Protein 2V6U (pdb70)

InterPro domains:
  IPR001533 Pterin 4 alpha carbinolamine dehydratase [MF_00434] (4-99)
  IPR001533 Pterin 4 alpha carbinolamine dehydratase [PF01329] (16-97)
  IPR001533 Pterin 4 alpha carbinolamine dehydratase [PTHR12599] (15-101)
  IPR036428 Pterin 4 alpha carbinolamine dehydratase superfamily [G3DSA:3.30.1360.20] (1-104)
  IPR036428 Pterin 4 alpha carbinolamine dehydratase superfamily [SSF55248] (12-100)

Organism: Toxoplasma gondii (NCBI:txid5811)

Nearest PDB structures (foldseek):
  2v6u-assembly1_A  TM=1.010E+00  e=5.157E-21  Toxoplasma gondii RH
  3jst-assembly2_B  TM=9.389E-01  e=3.993E-10  Brucella melitensis
  3hxa-assembly1_D  TM=8.880E-01  e=6.960E-10  Rattus norvegicus
  4wil-assembly1_A  TM=8.786E-01  e=1.213E-09  Mus musculus
  1ru0-assembly1_A  TM=8.773E-01  e=1.758E-09  Mus musculus

Radius of gyration: 18.57 Å; Cα contacts (8 Å, |Δi|>4): 338; chains: 2; bounding box: 43×36×51 Å

Solvent-accessible surface area: 10813 Å² total; per-residue (Å²): 238,47,109,92,94,130,28,61,54,97,32,88,103,0,81,96,20,36,151,64,0,97,131,6,117,26,27,139,40,32,78,6,0,85,53,131,3,138,15,87,50,3,99,49,0,35,32,0,1,33,111,0,4,139,30,0,61,158,51,105,19,28,0,49,1,79,1,46,87,32,18,0,49,1,72,1,49,12,168,72,2,57,3,0,20,79,119,0,3,50,0,0,87,48,0,14,61,1,11,126,114,74,174,125,111,17,55,55,103,32,88,93,0,76,103,20,41,168,72,0,100,118,5,103,40,28,135,48,32,87,5,0,74,36,128,3,139,14,89,50,4,101,49,0,35,32,0,1,34,116,0,2,130,44,0,60,182,58,102,11,26,0,38,2,84,1,48,87,30,21,0,58,1,58,1,38,13,162,119,25,79,2,0,14,78,117,0,3,50,0,0,71,50,0,8,64,2,10,117,111,77,171

Secondary structure (DSSP, 8-state):
--SSPPPPTT-HHHHHHHTTSTTSEE-GGG--EEEEEE-SSHHHHHHHHHHHHHHHHHHT---EEEEETTEEEEEE-BGGGTB--HHHHHHHHHHHHHHHTT-/-PBPTT-HHHHHHHTTSTTSEE-GGG--EEEEEE-SSHHHHHHHHHHHHHHHHHHT---EEEEETTEEEEEE-BGGGTBB-HHHHHHHHHHHHHHHTT-

Sequence (202 aa):
MAPLARLAANSARLLQLHKTVPQQWHLTDGHLSIKRKFQFSSDFNEAWWGFMSSRVALYADKVDHHPNWYNVYNTVDVELSTHDAAGLTEKDFALAKFMDDAAKNFEARLAANSARLLQLHKTVPQWHLTDGHLSIKRKFQFSDFNEAWGFMSRVALYADKVDHHPNWYNVYNTVDVELSTHDAAGLTEKDFALAKFMDDAAKNFE

B-factor: mean 17.11, std 7.79, range [7.41, 63.96]

Structure (mmCIF, N/CA/C/O backbone):
data_2V6U
#
_entry.id   2V6U
#
_cell.length_a   120.135
_cell.length_b   120.135
_cell.length_c   49.773
_cell.angle_alpha   90.00
_cell.angle_beta   90.00
_cell.angle_gamma   90.00
#
_symmetry.space_group_name_H-M   'P 43 21 2'
#
loop_
_entity.id
_entity.type
_entity.pdbx_description
1 polymer 'PTERIN-4A-CARBINOLAMINE DEHYDRATASE'
2 non-polymer 'SODIUM ION'
3 water water
#
loop_
_atom_site.group_PDB
_atom_site.id
_atom_site.type_symbol
_atom_site.label_atom_id
_atom_site.label_alt_id
_atom_site.label_comp_id
_atom_site.label_asym_id
_atom_site.label_entity_id
_atom_site.label_seq_id
_atom_site.pdbx_PDB_ins_code
_atom_site.Cartn_x
_atom_site.Cartn_y
_atom_site.Cartn_z
_atom_site.occupancy
_atom_site.B_iso_or_equiv
_atom_site.auth_seq_id
_atom_site.auth_comp_id
_atom_site.auth_asym_id
_atom_site.auth_atom_id
_atom_site.pdbx_PDB_model_num
ATOM 1 N N . MET A 1 1 ? -13.559 57.783 5.452 1.00 19.76 1 MET A N 1
ATOM 2 C CA . MET A 1 1 ? -14.186 57.463 6.772 1.00 19.41 1 MET A CA 1
ATOM 3 C C . MET A 1 1 ? -15.025 56.183 6.709 1.00 19.15 1 MET A C 1
ATOM 4 O O . MET A 1 1 ? -16.158 56.143 7.205 1.00 19.68 1 MET A O 1
ATOM 9 N N . ALA A 1 2 ? -14.467 55.142 6.098 1.00 18.91 2 ALA A N 1
ATOM 10 C CA . ALA A 1 2 ? -15.142 53.848 6.012 1.00 18.26 2 ALA A CA 1
ATOM 11 C C . ALA A 1 2 ? -15.422 53.307 7.417 1.00 17.86 2 ALA A C 1
ATOM 12 O O . ALA A 1 2 ? -14.514 53.264 8.252 1.00 17.41 2 ALA A O 1
ATOM 14 N N . PRO A 1 3 ? -16.690 52.936 7.697 1.00 17.55 3 PRO A N 1
ATOM 15 C CA . PRO A 1 3 ? -17.061 52.451 9.034 1.00 17.70 3 PRO A CA 1
ATOM 16 C C . PRO A 1 3 ? -16.499 51.076 9.395 1.00 17.97 3 PRO A C 1
ATOM 17 O O . PRO A 1 3 ? -16.352 50.766 10.580 1.00 18.08 3 PRO A O 1
ATOM 21 N N . LEU A 1 4 ? -16.199 50.256 8.389 1.00 17.58 4 LEU A N 1
ATOM 22 C CA . LEU A 1 4 ? -15.637 48.931 8.638 1.00 17.91 4 LEU A CA 1
ATOM 23 C C . LEU A 1 4 ? -14.139 48.910 8.407 1.00 18.05 4 LEU A C 1
ATOM 24 O O . LEU A 1 4 ? -13.627 49.643 7.564 1.00 18.18 4 LEU A O 1
ATOM 29 N N . ALA A 1 5 ? -13.445 48.055 9.154 1.00 18.27 5 ALA A N 1
ATOM 30 C CA . ALA A 1 5 ? -12.014 47.844 8.949 1.00 18.53 5 ALA A CA 1
ATOM 31 C C . ALA A 1 5 ? -11.791 46.957 7.735 1.00 18.31 5 ALA A C 1
ATOM 32 O O . ALA A 1 5 ? -12.491 45.956 7.551 1.00 19.72 5 ALA A O 1
ATOM 34 N N . ARG A 1 6 ? -10.840 47.343 6.894 1.00 17.98 6 ARG A N 1
ATOM 35 C CA . ARG A 1 6 ? -10.440 46.499 5.770 1.00 17.49 6 ARG A CA 1
ATOM 36 C C . ARG A 1 6 ? -9.222 45.683 6.170 1.00 17.21 6 ARG A C 1
ATOM 37 O O . ARG A 1 6 ? -8.483 46.065 7.085 1.00 17.73 6 ARG A O 1
ATOM 45 N N . LEU A 1 7 ? -9.020 44.562 5.481 1.00 17.03 7 LEU A N 1
ATOM 46 C CA . LEU A 1 7 ? -7.784 43.799 5.613 1.00 16.82 7 LEU A CA 1
ATOM 47 C C . LEU A 1 7 ? -6.637 44.630 5.044 1.00 16.19 7 LEU A C 1
ATOM 48 O O . LEU A 1 7 ? -6.736 45.144 3.936 1.00 16.80 7 LEU A O 1
ATOM 53 N N . ALA A 1 8 ? -5.556 44.784 5.805 1.00 15.72 8 ALA A N 1
ATOM 54 C CA . ALA A 1 8 ? -4.426 45.584 5.339 1.00 14.79 8 ALA A CA 1
ATOM 55 C C . ALA A 1 8 ? -3.701 44.877 4.203 1.00 14.56 8 ALA A C 1
ATOM 56 O O . ALA A 1 8 ? -3.640 43.644 4.167 1.00 14.79 8 ALA A O 1
ATOM 58 N N . ALA A 1 9 ? -3.156 45.659 3.278 1.00 14.49 9 ALA A N 1
ATOM 59 C CA . ALA A 1 9 ? -2.395 45.089 2.174 1.00 14.46 9 ALA A CA 1
ATOM 60 C C . ALA A 1 9 ? -1.285 44.204 2.729 1.00 14.52 9 ALA A C 1
ATOM 61 O O . ALA A 1 9 ? -0.575 44.584 3.677 1.00 14.76 9 ALA A O 1
ATOM 63 N N . ASN A 1 10 ? -1.163 43.018 2.142 1.00 14.31 10 ASN A N 1
ATOM 64 C CA . ASN A 1 10 ? -0.135 42.049 2.537 1.00 14.41 10 ASN A CA 1
ATOM 65 C C . ASN A 1 10 ? -0.248 41.511 3.959 1.00 14.19 10 ASN A C 1
ATOM 66 O O . ASN A 1 10 ? 0.653 40.824 4.437 1.00 14.43 10 ASN A O 1
ATOM 71 N N . SER A 1 11 ? -1.353 41.794 4.643 1.00 14.00 11 SER A N 1
ATOM 72 C CA . SER A 1 11 ? -1.505 41.248 5.992 1.00 13.86 11 SER A CA 1
ATOM 73 C C . SER A 1 11 ? -1.486 39.718 5.940 1.00 13.49 11 SER A C 1
ATOM 74 O O . SER A 1 11 ? -1.923 39.110 4.947 1.00 14.04 11 SER A O 1
ATOM 77 N N . ALA A 1 12 ? -0.968 39.102 7.002 1.00 13.41 12 ALA A N 1
ATOM 78 C CA . ALA A 1 12 ? -0.943 37.638 7.101 1.00 13.12 12 ALA A CA 1
ATOM 79 C C . ALA A 1 12 ? -2.338 37.040 6.851 1.00 13.64 12 ALA A C 1
ATOM 80 O O . ALA A 1 12 ? -2.472 36.051 6.127 1.00 13.58 12 ALA A O 1
ATOM 82 N N . ARG A 1 13 ? -3.372 37.657 7.425 1.00 13.76 13 ARG A N 1
ATOM 83 C CA . ARG A 1 13 ? -4.736 37.150 7.245 1.00 14.15 13 ARG A CA 1
ATOM 84 C C . ARG A 1 13 ? -5.222 37.276 5.796 1.00 14.11 13 ARG A C 1
ATOM 85 O O . ARG A 1 13 ? -5.832 36.343 5.257 1.00 13.79 13 ARG A O 1
ATOM 93 N N . LEU A 1 14 ? -4.957 38.422 5.169 1.00 14.03 14 LEU A N 1
ATOM 94 C CA . LEU A 1 14 ? -5.313 38.595 3.767 1.00 14.16 14 LEU A CA 1
ATOM 95 C C . LEU A 1 14 ? -4.649 37.515 2.911 1.00 13.89 14 LEU A C 1
ATOM 96 O O . LEU A 1 14 ? -5.308 36.901 2.064 1.00 14.16 14 LEU A O 1
ATOM 101 N N . LEU A 1 15 ? -3.355 37.271 3.148 1.00 13.68 15 LEU A N 1
ATOM 102 C CA . LEU A 1 15 ? -2.627 36.254 2.390 1.00 13.75 15 LEU A CA 1
ATOM 103 C C . LEU A 1 15 ? -3.150 34.842 2.663 1.00 14.16 15 LEU A C 1
ATOM 104 O O . LEU A 1 15 ? -3.241 34.028 1.740 1.00 14.19 15 LEU A O 1
ATOM 109 N N . GLN A 1 16 ? -3.516 34.573 3.916 1.00 14.22 16 GLN A N 1
ATOM 110 C CA . GLN A 1 16 ? -4.113 33.293 4.308 1.00 15.07 16 GLN A CA 1
ATOM 111 C C . GLN A 1 16 ? -5.421 33.041 3.549 1.00 14.51 16 GLN A C 1
ATOM 112 O O . GLN A 1 16 ? -5.686 31.928 3.108 1.00 15.19 16 GLN A O 1
ATOM 118 N N . LEU A 1 17 ? -6.232 34.082 3.402 1.00 13.87 17 LEU A N 1
ATOM 119 C CA . LEU A 1 17 ? -7.478 33.979 2.644 1.00 13.24 17 LEU A CA 1
ATOM 120 C C . LEU A 1 17 ? -7.218 33.871 1.141 1.00 12.64 17 LEU A C 1
ATOM 121 O O . LEU A 1 17 ? -7.863 33.084 0.445 1.00 12.88 17 LEU A O 1
ATOM 126 N N . HIS A 1 18 ? -6.258 34.642 0.634 1.00 12.24 18 HIS A N 1
ATOM 127 C CA . HIS A 1 18 ? -5.966 34.590 -0.798 1.00 12.39 18 HIS A CA 1
ATOM 128 C C . HIS A 1 18 ? -5.491 33.207 -1.254 1.00 12.43 18 HIS A C 1
ATOM 129 O O . HIS A 1 18 ? -5.805 32.769 -2.358 1.00 12.65 18 HIS A O 1
ATOM 136 N N . LYS A 1 19 ? -4.769 32.512 -0.379 1.00 12.33 19 LYS A N 1
ATOM 137 C CA . LYS A 1 19 ? -4.307 31.152 -0.649 1.00 12.67 19 LYS A CA 1
ATOM 138 C C . LYS A 1 19 ? -5.470 30.210 -0.987 1.00 12.55 19 LYS A C 1
ATOM 139 O O . LYS A 1 19 ? -5.298 29.252 -1.747 1.00 13.69 19 LYS A O 1
ATOM 145 N N . THR A 1 20 ? -6.647 30.493 -0.430 1.00 12.02 20 THR A N 1
ATOM 146 C CA . THR A 1 20 ? -7.831 29.650 -0.655 1.00 12.50 20 THR A CA 1
ATOM 147 C C . THR A 1 20 ? -8.520 29.910 -1.990 1.00 12.47 20 THR A C 1
ATOM 148 O O . THR A 1 20 ? -9.359 29.103 -2.430 1.00 12.78 20 THR A O 1
ATOM 152 N N . VAL A 1 21 ? -8.171 31.031 -2.623 1.00 12.17 21 VAL A N 1
ATOM 153 C CA . VAL A 1 21 ? -8.779 31.435 -3.902 1.00 12.17 21 VAL A CA 1
ATOM 154 C C . VAL A 1 21 ? -7.693 31.869 -4.902 1.00 12.89 21 VAL A C 1
ATOM 155 O O . VAL A 1 21 ? -7.699 33.001 -5.397 1.00 12.70 21 VAL A O 1
ATOM 159 N N . PRO A 1 22 ? -6.757 30.950 -5.213 1.00 13.67 22 PRO A N 1
ATOM 160 C CA . PRO A 1 22 ? -5.518 31.325 -5.908 1.00 14.42 22 PRO A CA 1
ATOM 161 C C . PRO A 1 22 ? -5.675 31.816 -7.354 1.00 15.10 22 PRO A C 1
ATOM 162 O O . PRO A 1 22 ? -4.747 32.435 -7.889 1.00 15.84 22 PRO A O 1
ATOM 166 N N A GLN A 1 23 ? -6.820 31.539 -7.972 0.50 15.31 23 GLN A N 1
ATOM 167 N N B GLN A 1 23 ? -6.824 31.544 -7.968 0.50 15.29 23 GLN A N 1
ATOM 168 C CA A GLN A 1 23 ? -7.094 32.004 -9.334 0.50 15.54 23 GLN A CA 1
ATOM 169 C CA B GLN A 1 23 ? -7.099 32.007 -9.331 0.50 15.44 23 GLN A CA 1
ATOM 170 C C . GLN A 1 23 ? -7.560 33.463 -9.374 1.00 15.43 23 GLN A C 1
ATOM 171 O O . GLN A 1 23 ? -7.736 34.035 -10.459 1.00 16.26 23 GLN A O 1
ATOM 181 N N . TRP A 1 24 ? -7.770 34.058 -8.201 1.00 14.20 24 TRP A N 1
ATOM 182 C CA . TRP A 1 24 ? -8.119 35.476 -8.111 1.00 13.56 24 TRP A CA 1
ATOM 183 C C . TRP A 1 24 ? -6.855 36.311 -8.024 1.00 14.03 24 TRP A C 1
ATOM 184 O O . TRP A 1 24 ? -5.839 35.852 -7.498 1.00 14.55 24 TRP A O 1
ATOM 195 N N . HIS A 1 25 ? -6.935 37.526 -8.561 1.00 13.77 25 HIS A N 1
ATOM 196 C CA . HIS A 1 25 ? -5.822 38.468 -8.595 1.00 14.40 25 HIS A CA 1
ATOM 197 C C . HIS A 1 25 ? -6.090 39.620 -7.635 1.00 13.75 25 HIS A C 1
ATOM 198 O O . HIS A 1 25 ? -7.175 40.208 -7.654 1.00 13.35 25 HIS A O 1
ATOM 211 N N . LEU A 1 26 ? -5.102 39.933 -6.795 1.00 12.65 26 LEU A 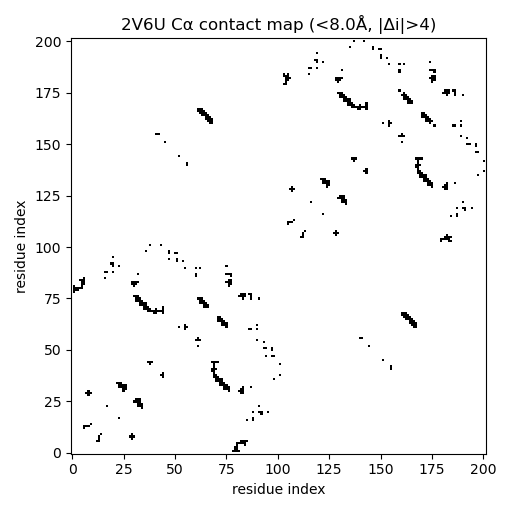N 1
ATOM 212 C CA . LEU A 1 26 ? -5.166 41.108 -5.934 1.00 12.31 26 LEU A CA 1
ATOM 213 C C . LEU A 1 26 ? -4.850 42.343 -6.763 1.00 12.44 26 LEU A C 1
ATOM 214 O O . LEU A 1 26 ? -3.873 42.353 -7.518 1.00 13.67 26 LEU A O 1
ATOM 219 N N . THR A 1 27 ? -5.661 43.385 -6.614 1.00 12.64 27 THR A N 1
ATOM 220 C CA . THR A 1 27 ? -5.432 44.630 -7.351 1.00 12.69 27 THR A CA 1
ATOM 221 C C . THR A 1 27 ? -4.500 45.556 -6.565 1.00 13.44 27 THR A C 1
ATOM 222 O O . THR A 1 27 ? -4.078 45.217 -5.457 1.00 12.73 27 THR A O 1
ATOM 226 N N . ASP A 1 28 ? -4.172 46.713 -7.144 1.00 14.23 28 ASP A N 1
ATOM 227 C CA . ASP A 1 28 ? -3.248 47.653 -6.507 1.00 15.19 28 ASP A CA 1
ATOM 228 C C . ASP A 1 28 ? -3.726 48.026 -5.110 1.00 14.64 28 ASP A C 1
ATOM 229 O O . ASP A 1 28 ? -4.917 48.274 -4.892 1.00 15.74 28 ASP A O 1
ATOM 238 N N . GLY A 1 29 ? -2.800 48.020 -4.156 1.00 14.04 29 GLY A N 1
ATOM 239 C CA . GLY A 1 29 ? -3.107 48.356 -2.773 1.00 13.18 29 GLY A CA 1
ATOM 240 C C . GLY A 1 29 ? -3.875 47.261 -2.065 1.00 12.30 29 GLY A C 1
ATOM 241 O O . GLY A 1 29 ? -4.286 47.437 -0.918 1.00 12.49 29 GLY A O 1
ATOM 242 N N . HIS A 1 30 ? -4.066 46.131 -2.754 1.00 11.88 30 HIS A N 1
ATOM 243 C CA . HIS A 1 30 ? -4.849 45.006 -2.238 1.00 11.20 30 HIS A CA 1
ATOM 244 C C . HIS A 1 30 ? -6.235 45.449 -1.789 1.00 11.34 30 HIS A C 1
ATOM 245 O O . HIS A 1 30 ? -6.708 45.037 -0.730 1.00 11.63 30 HIS A O 1
ATOM 252 N N . LEU A 1 31 ? -6.879 46.282 -2.611 1.00 10.79 31 LEU A N 1
ATOM 253 C CA . LEU A 1 31 ? -8.192 46.845 -2.269 1.00 10.97 31 LEU A CA 1
ATOM 254 C C . LEU A 1 31 ? -9.356 46.050 -2.842 1.00 10.86 31 LEU A C 1
ATOM 255 O O . LEU A 1 31 ? -10.513 46.294 -2.489 1.00 11.33 31 LEU A O 1
ATOM 260 N N . SER A 1 32 ? -9.049 45.118 -3.740 1.00 10.59 32 SER A N 1
ATOM 261 C CA . SER A 1 32 ? -10.065 44.242 -4.316 1.00 10.55 32 SER A CA 1
ATOM 262 C C . SER A 1 32 ? -9.419 42.987 -4.869 1.00 10.97 32 SER A C 1
ATOM 263 O O . SER A 1 32 ? -8.192 42.913 -4.982 1.00 10.38 32 SER A O 1
ATOM 266 N N . ILE A 1 33 ? -10.253 42.000 -5.187 1.00 10.59 33 ILE A N 1
ATOM 267 C CA . ILE A 1 33 ? -9.795 40.815 -5.923 1.00 10.90 33 ILE A CA 1
ATOM 268 C C . ILE A 1 33 ? -10.602 40.669 -7.209 1.00 11.27 33 ILE A C 1
ATOM 269 O O . ILE A 1 33 ? -11.779 41.035 -7.251 1.00 11.78 33 ILE A O 1
ATOM 274 N N . LYS A 1 34 ? -9.945 40.153 -8.248 1.00 11.28 34 LYS A N 1
ATOM 275 C CA . LYS A 1 34 ? -10.566 39.999 -9.566 1.00 11.64 34 LYS A CA 1
ATOM 276 C C . LYS A 1 34 ? -10.383 38.596 -10.123 1.00 11.38 34 LYS A C 1
ATOM 277 O O . LYS A 1 34 ? -9.343 37.973 -9.923 1.00 11.98 34 LYS A O 1
ATOM 285 N N . ARG A 1 35 ? -11.401 38.113 -10.836 1.00 11.36 35 ARG A N 1
ATOM 286 C CA . ARG A 1 35 ? -11.284 36.878 -11.610 1.00 11.24 35 ARG A CA 1
ATOM 287 C C . ARG A 1 35 ? -12.260 36.949 -12.769 1.00 11.47 35 ARG A C 1
ATOM 288 O O . ARG A 1 35 ? -13.409 37.363 -12.589 1.00 12.09 35 ARG A O 1
ATOM 296 N N . LYS A 1 36 ? -11.785 36.551 -13.947 1.00 11.53 36 LYS A N 1
ATOM 297 C CA . LYS A 1 36 ? -12.649 36.421 -15.116 1.00 11.76 36 LYS A CA 1
ATOM 298 C C . LYS A 1 36 ? -12.924 34.944 -15.360 1.00 11.91 36 LYS A C 1
ATOM 299 O O . LYS A 1 36 ? -12.006 34.168 -15.658 1.00 12.08 36 LYS A O 1
ATOM 305 N N . PHE A 1 37 ? -14.189 34.567 -15.197 1.00 11.83 37 PHE A N 1
ATOM 306 C CA . PHE A 1 37 ? -14.631 33.195 -15.396 1.00 11.97 37 PHE A CA 1
ATOM 307 C C . PHE A 1 37 ? -15.035 32.987 -16.839 1.00 12.40 37 PHE A C 1
ATOM 308 O O . PHE A 1 37 ? -15.692 33.848 -17.430 1.00 12.47 37 PHE A O 1
ATOM 316 N N . GLN A 1 38 ? -14.657 31.840 -17.398 1.00 12.62 38 GLN A N 1
ATOM 317 C CA . GLN A 1 38 ? -15.010 31.502 -18.769 1.00 13.45 38 GLN A CA 1
ATOM 318 C C . GLN A 1 38 ? -15.782 30.189 -18.814 1.00 13.15 38 GLN A C 1
ATOM 319 O O . GLN A 1 38 ? -15.380 29.208 -18.181 1.00 14.10 38 GLN A O 1
ATOM 325 N N . PHE A 1 39 ? -16.870 30.179 -19.579 1.00 12.30 39 PHE A N 1
ATOM 326 C CA . PHE A 1 39 ? -17.701 28.988 -19.761 1.00 11.75 39 PHE A CA 1
ATOM 327 C C . PHE A 1 39 ? -17.859 28.658 -21.236 1.00 11.99 39 PHE A C 1
ATOM 328 O O . PHE A 1 39 ? -17.360 29.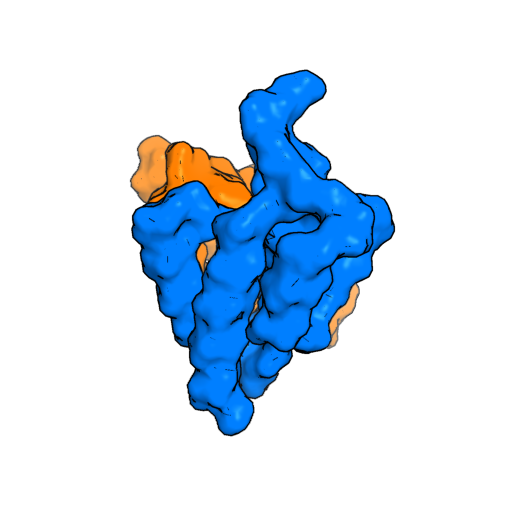388 -22.097 1.00 12.39 39 PHE A O 1
ATOM 336 N N . SER A 1 40 ? -18.524 27.547 -21.535 1.00 12.21 40 SER A N 1
ATOM 337 C CA A SER A 1 40 ? -18.710 27.132 -22.920 0.50 12.63 40 SER A CA 1
ATOM 338 C CA B SER A 1 40 ? -18.711 27.133 -22.922 0.50 12.58 40 SER A CA 1
ATOM 339 C C . SER A 1 40 ? -19.658 28.065 -23.666 1.00 12.50 40 SER A C 1
ATOM 340 O O . SER A 1 40 ? -19.453 28.372 -24.846 1.00 13.31 40 SER A O 1
ATOM 344 N N . ASP A 1 41 ? -20.702 28.505 -22.972 1.00 11.99 41 ASP A N 1
ATOM 345 C CA . ASP A 1 41 ? -21.746 29.317 -23.581 1.00 11.79 41 ASP A CA 1
ATOM 346 C C . ASP A 1 41 ? -22.435 30.123 -22.488 1.00 11.25 41 ASP A C 1
ATOM 347 O O . ASP A 1 41 ? -22.040 30.047 -21.317 1.00 11.37 41 ASP A O 1
ATOM 352 N N . PHE A 1 42 ? -23.455 30.884 -22.870 1.00 10.64 42 PHE A N 1
ATOM 353 C CA . PHE A 1 42 ? -24.213 31.702 -21.918 1.00 10.33 42 PHE A CA 1
ATOM 354 C C . PHE A 1 42 ? -25.038 30.819 -20.982 1.00 10.39 42 PHE A C 1
ATOM 355 O O . PHE A 1 42 ? -25.196 31.130 -19.797 1.00 10.74 42 PHE A O 1
ATOM 363 N N . ASN A 1 43 ? -25.578 29.728 -21.516 1.00 10.32 43 ASN A N 1
ATOM 364 C CA . ASN A 1 43 ? -26.388 28.838 -20.691 1.00 9.94 43 ASN A CA 1
ATOM 365 C C . ASN A 1 43 ? -25.589 28.383 -19.462 1.00 10.33 43 ASN A C 1
ATOM 366 O O . ASN A 1 43 ? -26.070 28.496 -18.326 1.00 9.99 43 ASN A O 1
ATOM 371 N N . GLU A 1 44 ? -24.345 27.943 -19.675 1.00 10.13 44 GLU A N 1
ATOM 372 C CA . GLU A 1 44 ? -23.470 27.593 -18.545 1.00 9.81 44 GLU A CA 1
ATOM 373 C C . GLU A 1 44 ? -23.182 28.786 -17.639 1.00 10.02 44 GLU A C 1
ATOM 374 O O . GLU A 1 44 ? -23.282 28.680 -16.415 1.00 10.35 44 GLU A O 1
ATOM 380 N N . ALA A 1 45 ? -22.805 29.917 -18.240 1.00 9.28 45 ALA A N 1
ATOM 381 C CA . ALA A 1 45 ? -22.510 31.128 -17.463 1.00 10.33 45 ALA A CA 1
ATOM 382 C C . ALA A 1 45 ? -23.683 31.518 -16.582 1.00 10.26 45 ALA A C 1
ATOM 383 O O . ALA A 1 45 ? -23.490 31.912 -15.430 1.00 10.87 45 ALA A O 1
ATOM 385 N N . TRP A 1 46 ? -24.896 31.413 -17.124 1.00 10.12 46 TRP A N 1
ATOM 386 C CA A TRP A 1 46 ? -26.105 31.766 -16.367 0.50 9.89 46 TRP A CA 1
ATOM 387 C CA B TRP A 1 46 ? -26.069 31.783 -16.352 0.50 10.82 46 TRP A CA 1
ATOM 388 C C . TRP A 1 46 ? -26.346 30.794 -15.210 1.00 10.29 46 TRP A C 1
ATOM 389 O O . TRP A 1 46 ? -26.740 31.197 -14.110 1.00 10.41 46 TRP A O 1
ATOM 410 N N . GLY A 1 47 ? -26.128 29.504 -15.457 1.00 10.02 47 GLY A N 1
ATOM 411 C CA . GLY A 1 47 ? -26.256 28.516 -14.375 1.00 10.23 47 GLY A CA 1
ATOM 412 C C . GLY A 1 47 ? -25.302 28.836 -13.224 1.00 9.86 47 GLY A C 1
ATOM 413 O O . GLY A 1 47 ? -25.655 28.717 -12.050 1.00 10.69 47 GLY A O 1
ATOM 414 N N . PHE A 1 48 ? -24.076 29.225 -13.568 1.00 9.98 48 PHE A N 1
ATOM 415 C CA . PHE A 1 48 ? -23.090 29.663 -12.585 1.00 10.15 48 PHE A CA 1
ATOM 416 C C . PHE A 1 48 ? -23.581 30.910 -11.844 1.00 10.13 48 PHE A C 1
ATOM 417 O O . PHE A 1 48 ? -23.677 30.919 -10.609 1.00 10.33 48 PHE A O 1
ATOM 425 N N . MET A 1 49 ? -23.926 31.950 -12.602 1.00 10.20 49 MET A N 1
ATOM 426 C CA . MET A 1 49 ? -24.403 33.199 -11.994 1.00 10.10 49 MET A CA 1
ATOM 427 C C . MET A 1 49 ? -25.611 32.995 -11.086 1.00 9.99 49 MET A C 1
ATOM 428 O O . MET A 1 49 ? -25.721 33.645 -10.040 1.00 10.27 49 MET A O 1
ATOM 433 N N . SER A 1 50 ? -26.504 32.084 -11.475 1.00 9.93 50 SER A N 1
ATOM 434 C CA A SER A 1 50 ? -27.724 31.828 -10.705 0.50 9.99 50 SER A CA 1
ATOM 435 C CA B SER A 1 50 ? -27.725 31.831 -10.707 0.50 10.52 50 SER A CA 1
ATOM 436 C C . SER A 1 50 ? -27.424 31.333 -9.291 1.00 10.38 50 SER A C 1
ATOM 437 O O . SER A 1 50 ? -28.065 31.761 -8.318 1.00 10.74 50 SER A O 1
ATOM 441 N N . ARG A 1 51 ? -26.453 30.431 -9.171 1.00 10.31 51 ARG A N 1
ATOM 442 C CA . ARG A 1 51 ? -26.046 29.949 -7.849 1.00 10.33 51 ARG A CA 1
ATOM 443 C C . ARG A 1 51 ? -25.413 31.066 -7.029 1.00 10.14 51 ARG A C 1
ATOM 444 O O . ARG A 1 51 ? -25.673 31.208 -5.828 1.00 10.42 51 ARG A O 1
ATOM 452 N N . VAL A 1 52 ? -24.583 31.865 -7.689 1.00 10.04 52 VAL A N 1
ATOM 453 C CA . VAL A 1 52 ? -23.910 32.970 -7.007 1.00 10.33 52 VAL A CA 1
ATOM 454 C C . VAL A 1 52 ? -24.916 34.019 -6.530 1.00 10.41 52 VAL A C 1
ATOM 455 O O . VAL A 1 52 ? -24.789 34.547 -5.423 1.00 11.05 52 VAL A O 1
ATOM 459 N N . ALA A 1 53 ? -25.930 34.302 -7.348 1.00 10.17 53 ALA A N 1
ATOM 460 C CA . ALA A 1 53 ? -26.978 35.249 -6.964 1.00 10.61 53 ALA A CA 1
ATOM 461 C C . ALA A 1 53 ? -27.677 34.813 -5.675 1.00 10.74 53 ALA A C 1
ATOM 462 O O . ALA A 1 53 ? -27.899 35.620 -4.778 1.00 11.39 53 ALA A O 1
ATOM 464 N N . LEU A 1 54 ? -28.029 33.532 -5.582 1.00 10.98 54 LEU A N 1
ATOM 465 C CA . LEU A 1 54 ? -28.666 33.015 -4.369 1.00 10.86 54 LEU A CA 1
ATOM 466 C C . LEU A 1 54 ? -27.779 33.185 -3.145 1.00 11.51 54 LEU A C 1
ATOM 467 O O . LEU A 1 54 ? -28.253 33.596 -2.076 1.00 12.74 54 LEU A O 1
ATOM 475 N N . TYR A 1 55 ? -26.494 32.875 -3.310 1.00 11.09 55 TYR A N 1
ATOM 476 C CA . TYR A 1 55 ? -25.543 33.017 -2.217 1.00 11.80 55 TYR A CA 1
ATOM 477 C C . TYR A 1 55 ? -25.414 34.486 -1.819 1.00 12.05 55 TYR A C 1
ATOM 478 O O . TYR A 1 55 ? -25.470 34.830 -0.631 1.00 12.01 55 TYR A O 1
ATOM 487 N N . ALA A 1 56 ? -25.242 35.348 -2.819 1.00 12.32 56 ALA A N 1
ATOM 488 C CA . ALA A 1 56 ? -25.022 36.777 -2.573 1.00 13.31 56 ALA A CA 1
ATOM 489 C C . ALA A 1 56 ? -26.167 37.411 -1.795 1.00 13.53 56 ALA A C 1
ATOM 490 O O . ALA A 1 56 ? -25.929 38.193 -0.872 1.00 14.13 56 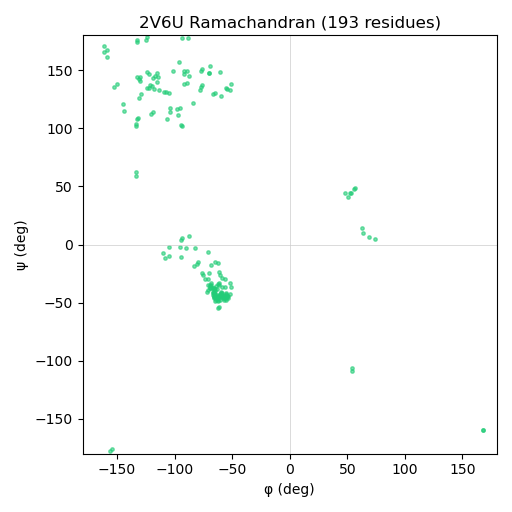ALA A O 1
ATOM 492 N N . ASP A 1 57 ? -27.411 37.090 -2.139 1.00 14.07 57 ASP A N 1
ATOM 493 C CA . ASP A 1 57 ? -28.505 37.708 -1.408 1.00 15.37 57 ASP A CA 1
ATOM 494 C C . ASP A 1 57 ? -28.705 37.083 -0.034 1.00 15.45 57 ASP A C 1
ATOM 495 O O . ASP A 1 57 ? -29.208 37.742 0.876 1.00 16.57 57 ASP A O 1
ATOM 500 N N . LYS A 1 58 ? -28.280 35.832 0.130 1.00 14.92 58 LYS A N 1
ATOM 501 C CA . LYS A 1 58 ? -28.330 35.178 1.443 1.00 14.59 58 LYS A CA 1
ATOM 502 C C . LYS A 1 58 ? -27.386 35.852 2.443 1.00 14.48 58 LYS A C 1
ATOM 503 O O . LYS A 1 58 ? -27.758 36.090 3.594 1.00 14.80 58 LYS A O 1
ATOM 509 N N . VAL A 1 59 ? -26.168 36.143 1.999 1.00 14.25 59 VAL A N 1
ATOM 510 C CA . VAL A 1 59 ? -25.161 36.750 2.878 1.00 14.58 59 VAL A CA 1
ATOM 511 C C . VAL A 1 59 ? -25.119 38.272 2.764 1.00 14.85 59 VAL A C 1
ATOM 512 O O . VAL A 1 59 ? -24.346 38.928 3.474 1.00 15.15 59 VAL A O 1
ATOM 516 N N . ASP A 1 60 ? -25.944 38.824 1.874 1.00 14.75 60 ASP A N 1
ATOM 517 C CA . ASP A 1 60 ? -26.022 40.271 1.639 1.00 15.08 60 ASP A CA 1
ATOM 518 C C . ASP A 1 60 ? -24.652 40.852 1.275 1.00 14.63 60 ASP A C 1
ATOM 519 O O . ASP A 1 60 ? -24.198 41.862 1.827 1.00 14.68 60 ASP A O 1
ATOM 524 N N . HIS A 1 61 ? -23.985 40.178 0.348 1.00 13.88 61 HIS A N 1
ATOM 525 C CA . HIS A 1 61 ? -22.689 40.621 -0.139 1.00 13.61 61 HIS A CA 1
ATOM 526 C C . HIS A 1 61 ? -22.615 40.289 -1.616 1.00 13.38 61 HIS A C 1
ATOM 527 O O . HIS A 1 61 ? -22.647 39.106 -1.993 1.00 14.06 61 HIS A O 1
ATOM 534 N N . HIS A 1 62 ? -22.538 41.329 -2.449 1.00 12.45 62 HIS A N 1
ATOM 535 C CA . HIS A 1 62 ? -22.799 41.167 -3.884 1.00 12.70 62 HIS A CA 1
ATOM 536 C C . HIS A 1 62 ? -21.581 41.407 -4.758 1.00 13.07 62 HIS A C 1
ATOM 537 O O . HIS A 1 62 ? -20.770 42.297 -4.464 1.00 13.95 62 HIS A O 1
ATOM 544 N N . PRO A 1 63 ? -21.465 40.634 -5.847 1.00 12.70 63 PRO A N 1
ATOM 545 C CA . PRO A 1 63 ? -20.343 40.826 -6.766 1.00 12.87 63 PRO A CA 1
ATOM 546 C C . PRO A 1 63 ? -20.523 42.042 -7.662 1.00 12.62 63 PRO A C 1
ATOM 547 O O . PRO A 1 63 ? -21.656 42.423 -7.980 1.00 13.28 63 PRO A O 1
ATOM 551 N N . ASN A 1 64 ? -19.408 42.647 -8.067 1.00 12.34 64 ASN A N 1
ATOM 552 C CA . ASN A 1 64 ? -19.441 43.588 -9.186 1.00 12.54 64 ASN A CA 1
ATOM 553 C C . ASN A 1 64 ? -19.071 42.755 -10.402 1.00 12.29 64 ASN A C 1
ATOM 554 O O . ASN A 1 64 ? -17.909 42.398 -10.586 1.00 12.79 64 ASN A O 1
ATOM 559 N N . TRP A 1 65 ? -20.063 42.393 -11.207 1.00 11.29 65 TRP A N 1
ATOM 560 C CA . TRP A 1 65 ? -19.785 41.465 -12.299 1.00 11.34 65 TRP A CA 1
ATOM 561 C C . TRP A 1 65 ? -20.313 41.898 -13.655 1.00 11.39 65 TRP A C 1
ATOM 562 O O . TRP A 1 65 ? -21.405 42.454 -13.766 1.00 11.60 65 TRP A O 1
ATOM 573 N N . TYR A 1 66 ? -19.516 41.603 -14.678 1.00 11.28 66 TYR A N 1
ATOM 574 C CA . TYR A 1 66 ? -19.799 41.993 -16.051 1.00 11.09 66 TYR A CA 1
ATOM 575 C C . TYR A 1 66 ? -19.878 40.722 -16.877 1.00 11.19 66 TYR A C 1
ATOM 576 O O . TYR A 1 66 ? -18.872 40.033 -17.059 1.00 11.79 66 TYR A O 1
ATOM 585 N N . ASN A 1 67 ? -21.076 40.412 -17.363 1.00 10.27 67 ASN A N 1
ATOM 586 C CA . ASN A 1 67 ? -21.277 39.224 -18.174 1.00 10.52 67 ASN A CA 1
ATOM 587 C C . ASN A 1 67 ? -21.425 39.598 -19.642 1.00 10.90 67 ASN A C 1
ATOM 588 O O . ASN A 1 67 ? -22.183 40.514 -19.996 1.00 10.79 67 ASN A O 1
ATOM 593 N N . VAL A 1 68 ? -20.665 38.902 -20.488 1.00 10.74 68 VAL A N 1
ATOM 594 C CA . VAL A 1 68 ? -20.779 39.008 -21.934 1.00 11.33 68 VAL A CA 1
ATOM 595 C C . VAL A 1 68 ? -20.798 37.575 -22.464 1.00 11.04 68 VAL A C 1
ATOM 596 O O . VAL A 1 68 ? -19.756 36.913 -22.536 1.00 11.56 68 VAL A O 1
ATOM 600 N N . TYR A 1 69 ? -21.991 37.103 -22.808 1.00 10.76 69 TYR A N 1
ATOM 601 C CA . TYR A 1 69 ? -22.182 35.749 -23.320 1.00 10.75 69 TYR A CA 1
ATOM 602 C C . TYR A 1 69 ? -21.587 34.717 -22.347 1.00 10.50 69 TYR A C 1
ATOM 603 O O . TYR A 1 69 ? -22.149 34.495 -21.271 1.00 10.69 69 TYR A O 1
ATOM 612 N N . ASN A 1 70 ? -20.451 34.119 -22.701 1.00 10.63 70 ASN A N 1
ATOM 613 C CA . ASN A 1 70 ? -19.898 33.014 -21.918 1.00 10.89 70 ASN A CA 1
ATOM 614 C C . ASN A 1 70 ? -18.859 33.419 -20.877 1.00 11.18 70 ASN A C 1
ATOM 615 O O . ASN A 1 70 ? -18.272 32.546 -20.219 1.00 11.23 70 ASN A O 1
ATOM 620 N N . THR A 1 71 ? -18.617 34.722 -20.723 1.00 10.78 71 THR A N 1
ATOM 621 C CA . THR A 1 71 ? -17.638 35.176 -19.736 1.00 11.04 71 THR A CA 1
ATOM 622 C C . THR A 1 71 ? -18.279 36.003 -18.626 1.00 11.25 71 THR A C 1
ATOM 623 O O . THR A 1 71 ? -19.261 36.717 -18.857 1.00 10.85 71 THR A O 1
ATOM 627 N N . VAL A 1 72 ? -17.716 35.891 -17.423 1.00 10.73 72 VAL A N 1
ATOM 628 C CA . VAL A 1 72 ? -18.195 36.660 -16.275 1.00 11.21 72 VAL A CA 1
ATOM 629 C C . VAL A 1 72 ? -16.969 37.256 -15.599 1.00 11.78 72 VAL A C 1
ATOM 630 O O . VAL A 1 72 ? -16.189 36.541 -14.972 1.00 11.87 72 VAL A O 1
ATOM 634 N N . ASP A 1 73 ? -16.808 38.567 -15.755 1.00 11.78 73 ASP A N 1
ATOM 635 C CA . ASP A 1 73 ? -15.653 39.308 -15.234 1.00 12.49 73 ASP A CA 1
ATOM 636 C C . ASP A 1 73 ? -16.036 39.901 -13.890 1.00 12.34 73 ASP A C 1
ATOM 637 O O . ASP A 1 73 ? -16.949 40.733 -13.809 1.00 12.93 73 ASP A O 1
ATOM 642 N N . VAL A 1 74 ? -15.346 39.477 -12.832 1.00 11.75 74 VAL A N 1
ATOM 643 C CA . VAL A 1 74 ? -15.788 39.786 -11.467 1.00 11.76 74 VAL A CA 1
ATOM 644 C C . VAL A 1 74 ? -14.730 40.557 -10.687 1.00 12.17 74 VAL A C 1
ATOM 645 O O . VAL A 1 74 ? -13.538 40.237 -10.771 1.00 12.49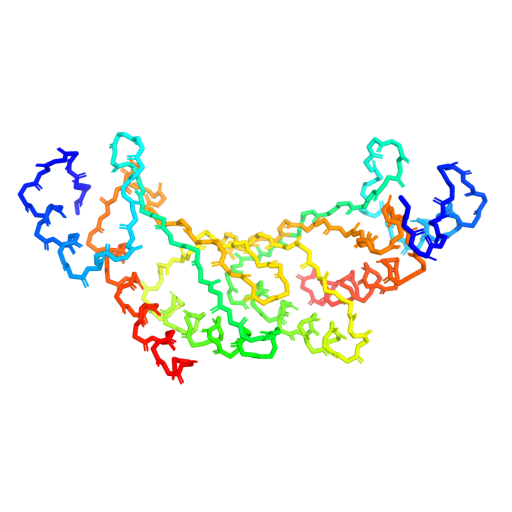 74 VAL A O 1
ATOM 649 N N . GLU A 1 75 ? -15.174 41.576 -9.951 1.00 11.94 75 GLU A N 1
ATOM 650 C CA . GLU A 1 75 ? -14.318 42.277 -8.988 1.00 12.13 75 GLU A CA 1
ATOM 651 C C . GLU A 1 75 ? -15.058 42.330 -7.659 1.00 12.41 75 GLU A C 1
ATOM 652 O O . GLU A 1 75 ? -16.227 42.729 -7.608 1.00 13.00 75 GLU A O 1
ATOM 658 N N . LEU A 1 76 ? -14.372 41.923 -6.589 1.00 12.10 76 LEU A N 1
ATOM 659 C CA . LEU A 1 76 ? -14.978 41.920 -5.262 1.00 11.92 76 LEU A CA 1
ATOM 660 C C . LEU A 1 76 ? -14.245 42.855 -4.314 1.00 11.85 76 LEU A C 1
ATOM 661 O O . LEU A 1 76 ? -13.015 42.850 -4.252 1.00 12.22 76 LEU A O 1
ATOM 666 N N . SER A 1 77 ? -15.027 43.648 -3.589 1.00 12.62 77 SER A N 1
ATOM 667 C CA . SER A 1 77 ? -14.542 44.481 -2.493 1.00 12.94 77 SER A CA 1
ATOM 668 C C . SER A 1 77 ? -15.722 44.869 -1.613 1.00 13.67 77 SER A C 1
ATOM 669 O O . SER A 1 77 ? -16.881 44.728 -2.026 1.00 13.45 77 SER A O 1
ATOM 673 N N . THR A 1 78 ? -15.429 45.369 -0.419 1.00 13.53 78 THR A N 1
ATOM 674 C CA . THR A 1 78 ? -16.461 45.791 0.525 1.00 14.06 78 THR A CA 1
ATOM 675 C C . THR A 1 78 ? -16.494 47.319 0.568 1.00 14.61 78 THR A C 1
ATOM 676 O O . THR A 1 78 ? -15.574 47.931 1.100 1.00 14.17 78 THR A O 1
ATOM 680 N N . HIS A 1 79 ? -17.534 47.936 -0.007 1.00 15.77 79 HIS A N 1
ATOM 681 C CA . HIS A 1 79 ? -17.604 49.404 -0.054 1.00 16.89 79 HIS A CA 1
ATOM 682 C C . HIS A 1 79 ? -17.455 50.047 1.323 1.00 16.27 79 HIS A C 1
ATOM 683 O O . HIS A 1 79 ? -16.714 51.022 1.484 1.00 17.35 79 HIS A O 1
ATOM 690 N N . ASP A 1 80 ? -18.147 49.486 2.315 1.00 15.87 80 ASP A N 1
ATOM 691 C CA . ASP A 1 80 ? -18.139 50.050 3.668 1.00 14.87 80 ASP A CA 1
ATOM 692 C C . ASP A 1 80 ? -16.808 49.882 4.408 1.00 14.38 80 ASP A C 1
ATOM 693 O O . ASP A 1 80 ? -16.632 50.422 5.500 1.00 14.31 80 ASP A O 1
ATOM 698 N N . ALA A 1 81 ? -15.875 49.138 3.809 1.00 13.71 81 ALA A N 1
ATOM 699 C CA . ALA A 1 81 ? -14.519 49.016 4.340 1.00 13.40 81 ALA A CA 1
ATOM 700 C C . ALA A 1 81 ? -13.490 49.721 3.453 1.00 13.28 81 ALA A C 1
ATOM 701 O O . ALA A 1 81 ? -12.321 49.814 3.818 1.00 13.40 81 ALA A O 1
ATOM 703 N N . ALA A 1 82 ? -13.933 50.201 2.289 1.00 13.72 82 ALA A N 1
ATOM 704 C CA . ALA A 1 82 ? -13.031 50.750 1.259 1.00 13.85 82 ALA A CA 1
ATOM 705 C C . ALA A 1 82 ? -11.883 49.781 0.942 1.00 13.56 82 ALA A C 1
ATOM 706 O O . ALA A 1 82 ? -10.726 50.189 0.783 1.00 14.40 82 ALA A O 1
ATOM 708 N N . GLY A 1 83 ? -12.210 48.493 0.865 1.00 12.88 83 GLY A N 1
ATOM 709 C CA . GLY A 1 83 ? -11.183 47.483 0.615 1.00 11.75 83 GLY A CA 1
ATOM 710 C C . GLY A 1 83 ? -11.723 46.096 0.867 1.00 11.70 83 GLY A C 1
ATOM 711 O O . GLY A 1 83 ? -12.935 45.895 0.876 1.00 11.60 83 GLY A O 1
ATOM 712 N N . LEU A 1 84 ? -10.817 45.147 1.089 1.00 11.27 84 LEU A N 1
ATOM 713 C CA . LEU A 1 84 ? -11.224 43.752 1.235 1.00 11.32 84 LEU A CA 1
ATOM 714 C C . LEU A 1 84 ? -11.589 43.403 2.671 1.00 11.70 84 LEU A C 1
ATOM 715 O O . LEU A 1 84 ? -10.983 43.904 3.621 1.00 11.86 84 LEU A O 1
ATOM 720 N N . THR A 1 85 ? -12.577 42.528 2.809 1.00 12.06 85 THR A N 1
ATOM 721 C CA . THR A 1 85 ? -12.900 41.911 4.089 1.00 12.29 85 THR A CA 1
ATOM 722 C C . THR A 1 85 ? -13.071 40.399 3.912 1.00 11.97 85 THR A C 1
ATOM 723 O O . THR A 1 85 ? -13.057 39.878 2.782 1.00 12.15 85 THR A O 1
ATOM 727 N N . GLU A 1 86 ? -13.248 39.703 5.036 1.00 12.49 86 GLU A N 1
ATOM 728 C CA . GLU A 1 86 ? -13.501 38.260 5.031 1.00 12.83 86 GLU A CA 1
ATOM 729 C C . GLU A 1 86 ? -14.634 37.886 4.079 1.00 12.65 86 GLU A C 1
ATOM 730 O O . GLU A 1 86 ? -14.577 36.845 3.423 1.00 13.04 86 GLU A O 1
ATOM 736 N N . LYS A 1 87 ? -15.655 38.741 4.000 1.00 12.37 87 LYS A N 1
ATOM 737 C CA . LYS A 1 87 ? -16.823 38.474 3.147 1.00 12.40 87 LYS A CA 1
ATOM 738 C C . LYS A 1 87 ? -16.468 38.370 1.665 1.00 12.60 87 LYS A C 1
ATOM 739 O O . LYS A 1 87 ? -17.080 37.586 0.933 1.00 13.35 87 LYS A O 1
ATOM 745 N N . ASP A 1 88 ? -15.484 39.157 1.220 1.00 12.47 88 ASP A N 1
ATOM 746 C CA . ASP A 1 88 ? -15.075 39.099 -0.189 1.00 12.63 88 ASP A CA 1
ATOM 747 C C . ASP A 1 88 ? -14.462 37.747 -0.517 1.00 12.67 88 ASP A C 1
ATOM 748 O O . ASP A 1 88 ? -14.776 37.141 -1.553 1.00 12.74 88 ASP A O 1
ATOM 753 N N . PHE A 1 89 ? -13.601 37.271 0.380 1.00 12.52 89 PHE A N 1
ATOM 754 C CA . PHE A 1 89 ? -12.949 35.983 0.180 1.00 12.06 89 PHE A CA 1
ATOM 755 C C . PHE A 1 89 ? -13.915 34.807 0.280 1.00 12.48 89 PHE A C 1
ATOM 756 O O . PHE A 1 89 ? -13.770 33.824 -0.447 1.00 13.09 89 PHE A O 1
ATOM 764 N N . ALA A 1 90 ? -14.907 34.923 1.157 1.00 12.54 90 ALA A N 1
ATOM 765 C CA . ALA A 1 90 ? -15.936 33.902 1.272 1.00 12.32 90 ALA A CA 1
ATOM 766 C C . ALA A 1 90 ? -16.763 33.839 -0.015 1.00 12.53 90 ALA A C 1
ATOM 767 O O . ALA A 1 90 ? -17.097 32.750 -0.501 1.00 12.87 90 ALA A O 1
ATOM 769 N N . LEU A 1 91 ? -17.071 35.009 -0.579 1.00 12.19 91 LEU A N 1
ATOM 770 C CA . LEU A 1 91 ? -17.810 35.059 -1.843 1.00 12.44 91 LEU A CA 1
ATOM 771 C C . LEU A 1 91 ? -16.973 34.479 -2.985 1.00 12.32 91 LEU A C 1
ATOM 772 O O . LEU A 1 91 ? -17.462 33.668 -3.767 1.00 12.58 91 LEU A O 1
ATOM 777 N N . ALA A 1 92 ? -15.702 34.872 -3.060 1.00 12.84 92 ALA A N 1
ATOM 778 C CA . ALA A 1 92 ? -14.794 34.319 -4.064 1.00 12.98 92 ALA A CA 1
ATOM 779 C C . ALA A 1 92 ? -14.746 32.794 -4.005 1.00 13.14 92 ALA A C 1
ATOM 780 O O . ALA A 1 92 ? -14.795 32.122 -5.043 1.00 13.57 92 ALA A O 1
ATOM 782 N N . LYS A 1 93 ? -14.663 32.250 -2.792 1.00 12.75 93 LYS A N 1
ATOM 783 C CA . LYS A 1 93 ? -14.610 30.805 -2.602 1.00 12.86 93 LYS A CA 1
ATOM 784 C C . LYS A 1 93 ? -15.888 30.126 -3.096 1.00 12.60 93 LYS A C 1
ATOM 785 O O . LYS A 1 93 ? -15.829 29.095 -3.780 1.00 12.96 93 LYS A O 1
ATOM 791 N N . PHE A 1 94 ? -17.038 30.699 -2.746 1.00 11.90 94 PHE A N 1
ATOM 792 C CA . PHE A 1 94 ? -18.300 30.150 -3.228 1.00 12.30 94 PHE A CA 1
ATOM 793 C C . PHE A 1 94 ? -18.326 30.141 -4.756 1.00 12.29 94 PHE A C 1
ATOM 794 O O . PHE A 1 94 ? -18.728 29.149 -5.383 1.00 12.92 94 PHE A O 1
ATOM 802 N N . MET A 1 95 ? -17.884 31.243 -5.351 1.00 12.67 95 MET A N 1
ATOM 803 C CA . MET A 1 95 ? -17.880 31.381 -6.808 1.00 12.86 95 MET A CA 1
ATOM 804 C C . MET A 1 95 ? -16.946 30.358 -7.446 1.00 12.84 95 MET A C 1
ATOM 805 O O . MET A 1 95 ? -17.304 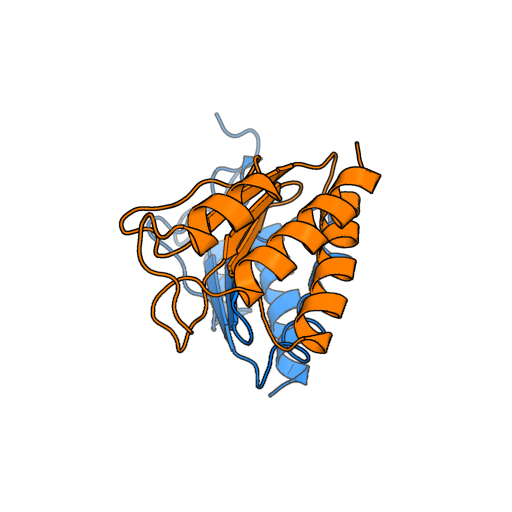29.696 -8.424 1.00 13.06 95 MET A O 1
ATOM 810 N N . ASP A 1 96 ? -15.762 30.189 -6.861 1.00 12.68 96 ASP A N 1
ATOM 811 C CA . ASP A 1 96 ? -14.824 29.178 -7.348 1.00 12.51 96 ASP A CA 1
ATOM 812 C C . ASP A 1 96 ? -15.454 27.793 -7.346 1.00 12.70 96 ASP A C 1
ATOM 813 O O . ASP A 1 96 ? -15.314 27.035 -8.307 1.00 12.24 96 ASP A O 1
ATOM 818 N N . ASP A 1 97 ? -16.150 27.473 -6.260 1.00 12.79 97 ASP A N 1
ATOM 819 C CA . ASP A 1 97 ? -16.743 26.153 -6.103 1.00 13.42 97 ASP A CA 1
ATOM 820 C C . ASP A 1 97 ? -17.891 25.938 -7.069 1.00 13.20 97 ASP A C 1
ATOM 821 O O . ASP A 1 97 ? -18.077 24.833 -7.577 1.00 13.91 97 ASP A O 1
ATOM 826 N N . ALA A 1 98 ? -18.639 27.002 -7.346 1.00 13.22 98 ALA A N 1
ATOM 827 C CA . ALA A 1 98 ? -19.743 26.915 -8.303 1.00 13.50 98 ALA A CA 1
ATOM 828 C C . ALA A 1 98 ? -19.217 26.756 -9.729 1.00 13.62 98 ALA A C 1
ATOM 829 O O . ALA A 1 98 ? -19.821 26.048 -10.542 1.00 14.73 98 ALA A O 1
ATOM 831 N N . ALA A 1 99 ? -18.084 27.392 -10.027 1.00 13.64 99 ALA A N 1
ATOM 832 C CA . ALA A 1 99 ? -17.491 27.310 -11.362 1.00 14.03 99 ALA A CA 1
ATOM 833 C C . ALA A 1 99 ? -16.844 25.957 -11.642 1.00 14.14 99 ALA A C 1
ATOM 834 O O . ALA A 1 99 ? -16.780 25.523 -12.797 1.00 13.73 99 ALA A O 1
ATOM 836 N N . LYS A 1 100 ? -16.357 25.304 -10.587 1.00 14.96 100 LYS A N 1
ATOM 837 C CA . LYS A 1 100 ? -15.677 24.009 -10.707 1.00 17.05 100 LYS A CA 1
ATOM 838 C C . LYS A 1 100 ? -16.564 22.948 -11.349 1.00 17.63 100 LYS A C 1
ATOM 839 O O . LYS A 1 100 ? -16.070 22.019 -11.987 1.00 18.79 100 LYS A O 1
ATOM 845 N N . ASN A 1 101 ? -17.875 23.090 -11.171 1.00 18.43 101 ASN A N 1
ATOM 846 C CA . ASN A 1 101 ? -18.848 22.168 -11.760 1.00 19.43 101 ASN A CA 1
ATOM 847 C C . ASN A 1 101 ? -18.827 22.163 -13.288 1.00 19.19 101 ASN A C 1
ATOM 848 O O . ASN A 1 101 ? -19.354 21.239 -13.914 1.00 20.13 101 ASN A O 1
ATOM 853 N N . PHE A 1 102 ? -18.210 23.184 -13.881 1.00 18.46 102 PHE A N 1
ATOM 854 C CA . PHE A 1 102 ? -18.190 23.353 -15.335 1.00 18.67 102 PHE A CA 1
ATOM 855 C C . PHE A 1 102 ? -16.860 22.999 -15.997 1.00 19.78 102 PHE A C 1
ATOM 856 O O . PHE A 1 102 ? -16.778 22.938 -17.225 1.00 19.99 102 PHE A O 1
ATOM 864 N N . GLU A 1 103 ? -15.827 22.783 -15.188 1.00 20.91 103 GLU A N 1
ATOM 865 C CA . GLU A 1 103 ? -14.538 22.322 -15.708 1.00 22.18 103 GLU A CA 1
ATOM 866 C C . GLU A 1 103 ? -14.429 20.797 -15.633 1.00 22.32 103 GLU A C 1
ATOM 867 O O . GLU A 1 103 ? -15.259 20.077 -16.198 1.00 22.47 103 GLU A O 1
ATOM 873 N N . ALA B 1 5 ? -28.478 42.968 -41.227 1.00 19.56 5 ALA B N 1
ATOM 874 C CA . ALA B 1 5 ? -27.494 43.974 -41.734 1.00 18.93 5 ALA B CA 1
ATOM 875 C C . ALA B 1 5 ? -27.131 45.004 -40.670 1.00 18.54 5 ALA B C 1
ATOM 876 O O . ALA B 1 5 ? -27.966 45.397 -39.848 1.00 18.56 5 ALA B O 1
ATOM 878 N N . ARG B 1 6 ? -25.876 45.441 -40.701 1.00 17.79 6 ARG B N 1
ATOM 879 C CA . ARG B 1 6 ? -25.394 46.486 -39.811 1.00 16.91 6 ARG B CA 1
ATOM 880 C C . ARG B 1 6 ? -26.099 47.803 -40.118 1.00 16.36 6 ARG B C 1
ATOM 881 O O . ARG B 1 6 ? -26.167 48.232 -41.276 1.00 16.72 6 ARG B O 1
ATOM 889 N N . LEU B 1 7 ? -26.611 48.452 -39.079 1.00 15.41 7 LEU B N 1
ATOM 890 C CA . LEU B 1 7 ? -27.271 49.744 -39.238 1.00 14.98 7 LEU B CA 1
ATOM 891 C C . LEU B 1 7 ? -26.240 50.868 -39.234 1.00 14.86 7 LEU B C 1
ATOM 892 O O . LEU B 1 7 ? -25.480 51.015 -38.280 1.00 15.33 7 LEU B O 1
ATOM 897 N N . ALA B 1 8 ? -26.206 51.647 -40.307 1.00 14.52 8 ALA B N 1
ATOM 898 C CA . ALA B 1 8 ? -25.260 52.757 -40.400 1.00 14.23 8 ALA B CA 1
ATOM 899 C C . ALA B 1 8 ? -25.635 53.872 -39.430 1.00 14.42 8 ALA B C 1
ATOM 900 O O . ALA B 1 8 ? -26.820 54.094 -39.153 1.00 13.97 8 ALA B O 1
ATOM 902 N N . ALA B 1 9 ? -24.624 54.574 -38.921 1.00 14.04 9 ALA B N 1
ATOM 903 C CA . ALA B 1 9 ? -24.865 55.717 -38.049 1.00 14.03 9 ALA B CA 1
ATOM 904 C C . ALA B 1 9 ? -25.854 56.679 -38.708 1.00 13.78 9 ALA B C 1
ATOM 905 O O . ALA B 1 9 ? -25.735 56.997 -39.902 1.00 13.91 9 ALA B O 1
ATOM 907 N N . ASN B 1 10 ? -26.842 57.113 -37.926 1.00 13.80 10 ASN B N 1
ATOM 908 C CA . ASN B 1 10 ? -27.862 58.072 -38.374 1.00 13.83 10 ASN B CA 1
ATOM 909 C C . ASN B 1 10 ? -28.749 57.584 -39.521 1.00 14.42 10 ASN B C 1
ATOM 910 O O . ASN B 1 10 ? -29.448 58.385 -40.152 1.00 15.19 10 ASN B O 1
ATOM 915 N N . SER B 1 11 ? -28.729 56.279 -39.796 1.00 14.47 11 SER B N 1
ATOM 916 C CA . SER B 1 11 ? -29.554 55.752 -40.890 1.00 14.65 11 SER B CA 1
ATOM 917 C C . SER B 1 11 ? -31.036 55.832 -40.522 1.00 14.56 11 SER B C 1
ATOM 918 O O . SER B 1 11 ? -31.391 55.826 -39.339 1.00 14.75 11 SER B O 1
ATOM 921 N N . ALA B 1 12 ? -31.896 55.920 -41.536 1.00 14.67 12 ALA B N 1
ATOM 922 C CA . ALA B 1 12 ? -33.331 56.076 -41.305 1.00 14.63 12 ALA B CA 1
ATOM 923 C C . ALA B 1 12 ? -33.881 54.965 -40.414 1.00 14.79 12 ALA B C 1
ATOM 924 O O . ALA B 1 12 ? -34.656 55.228 -39.493 1.00 14.83 12 ALA B O 1
ATOM 926 N N . ARG B 1 13 ? -33.460 53.728 -40.674 1.00 14.88 13 ARG B N 1
ATOM 927 C CA . ARG B 1 13 ? -33.943 52.584 -39.895 1.00 15.12 13 ARG B CA 1
ATOM 928 C C . ARG B 1 13 ? -33.466 52.649 -38.444 1.00 14.79 13 ARG B C 1
ATOM 929 O O . ARG B 1 13 ? -34.229 52.340 -37.529 1.00 15.23 13 ARG B O 1
ATOM 937 N N . LEU B 1 14 ? -32.211 53.049 -38.241 1.00 14.73 14 LEU B N 1
ATOM 938 C CA . LEU B 1 14 ? -31.665 53.193 -36.891 1.00 14.77 14 LEU B CA 1
ATOM 939 C C . LEU B 1 14 ? -32.452 54.232 -36.097 1.00 14.69 14 LEU B C 1
ATOM 940 O O . LEU B 1 14 ? -32.849 53.988 -34.957 1.00 14.75 14 LEU B O 1
ATOM 945 N N . LEU B 1 15 ? -32.680 55.390 -36.711 1.00 14.97 15 LEU B N 1
ATOM 946 C CA . LEU B 1 15 ? -33.395 56.471 -36.045 1.00 15.32 15 LEU B CA 1
ATOM 947 C C . LEU B 1 15 ? -34.825 56.066 -35.718 1.00 15.23 15 LEU B C 1
ATOM 948 O O . LEU B 1 15 ? -35.334 56.398 -34.647 1.00 15.61 15 LEU B O 1
ATOM 953 N N . GLN B 1 16 ? -35.453 55.329 -36.632 1.00 14.98 16 GLN B N 1
ATOM 954 C CA . GLN B 1 16 ? -36.812 54.823 -36.428 1.00 15.28 16 GLN B CA 1
ATOM 955 C C . GLN B 1 16 ? -36.863 53.842 -35.265 1.00 15.21 16 GLN B C 1
ATOM 956 O O . GLN B 1 16 ? -37.752 53.914 -34.414 1.00 15.30 16 GLN B O 1
ATOM 962 N N . LEU B 1 17 ? -35.901 52.926 -35.234 1.00 15.06 17 LEU B N 1
ATOM 963 C CA . LEU B 1 17 ? -35.843 51.942 -34.158 1.00 15.12 17 LEU B CA 1
ATOM 964 C C . LEU B 1 17 ? -35.558 52.594 -32.814 1.00 15.04 17 LEU B C 1
ATOM 965 O O . LEU B 1 17 ? -36.117 52.187 -31.796 1.00 15.12 17 LEU B O 1
ATOM 970 N N . HIS B 1 18 ? -34.703 53.616 -32.806 1.00 15.13 18 HIS B N 1
ATOM 971 C CA . HIS B 1 18 ? -34.351 54.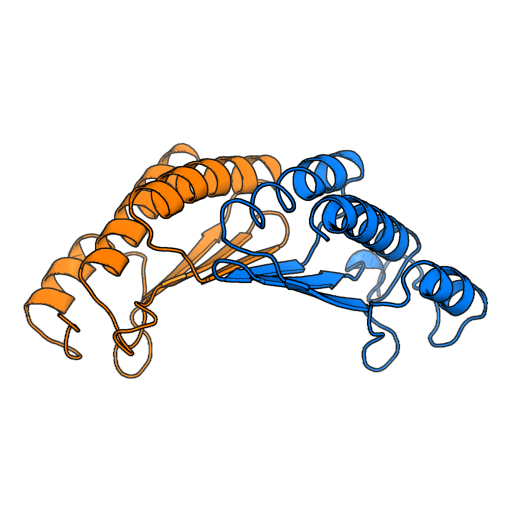285 -31.556 1.00 15.68 18 HIS B CA 1
ATOM 972 C C . HIS B 1 18 ? -35.566 54.928 -30.885 1.00 15.91 18 HIS B C 1
ATOM 973 O O . HIS B 1 18 ? -35.649 54.976 -29.658 1.00 16.40 18 HIS B O 1
ATOM 980 N N . LYS B 1 19 ? -36.514 55.402 -31.690 1.00 15.99 19 LYS B N 1
ATOM 981 C CA . LYS B 1 19 ? -37.748 55.975 -31.153 1.00 16.16 19 LYS B CA 1
ATOM 982 C C . LYS B 1 19 ? -38.578 54.985 -30.327 1.00 16.17 19 LYS B C 1
ATOM 983 O O . LYS B 1 19 ? -39.367 55.400 -29.471 1.00 16.52 19 LYS B O 1
ATOM 989 N N . THR B 1 20 ? -38.389 53.686 -30.573 1.00 15.76 20 THR B N 1
ATOM 990 C CA . THR B 1 20 ? -39.132 52.643 -29.845 1.00 15.92 20 THR B CA 1
ATOM 991 C C . THR B 1 20 ? -38.527 52.355 -28.474 1.00 15.95 20 THR B C 1
ATOM 992 O O . THR B 1 20 ? -39.168 51.727 -27.617 1.00 15.96 20 THR B O 1
ATOM 996 N N . VAL B 1 21 ? -37.288 52.800 -28.287 1.00 16.05 21 VAL B N 1
ATOM 997 C CA . VAL B 1 21 ? -36.549 52.585 -27.039 1.00 16.18 21 VAL B CA 1
ATOM 998 C C . VAL B 1 21 ? -35.881 53.890 -26.579 1.00 16.72 21 VAL B C 1
ATOM 999 O O . VAL B 1 21 ? -34.650 53.971 -26.481 1.00 16.46 21 VAL B O 1
ATOM 1003 N N . PRO B 1 22 ? -36.700 54.918 -26.280 1.00 17.35 22 PRO B N 1
ATOM 1004 C CA . PRO B 1 22 ? -36.180 56.283 -26.114 1.00 18.11 22 PRO B CA 1
ATOM 1005 C C . PRO B 1 22 ? -35.293 56.507 -24.884 1.00 18.53 22 PRO B C 1
ATOM 1006 O O . PRO B 1 22 ? -34.549 57.493 -24.851 1.00 19.48 22 PRO B O 1
ATOM 1010 N N . GLN B 1 23 ? -35.349 55.604 -23.905 1.00 18.70 23 GLN B N 1
ATOM 1011 C CA . GLN B 1 23 ? -34.520 55.731 -22.704 1.00 19.02 23 GLN B CA 1
ATOM 1012 C C . GLN B 1 23 ? -33.096 55.204 -22.913 1.00 18.58 23 GLN B C 1
ATOM 1013 O O . GLN B 1 23 ? -32.264 55.288 -22.006 1.00 19.37 23 GLN B O 1
ATOM 1019 N N . TRP B 1 24 ? -32.823 54.666 -24.100 1.00 17.40 24 TRP B N 1
ATOM 1020 C CA . TRP B 1 24 ? -31.483 54.193 -24.445 1.00 16.18 24 TRP B CA 1
ATOM 1021 C C . TRP B 1 24 ? -30.718 55.308 -25.123 1.00 16.62 24 TRP B C 1
ATOM 1022 O O . TRP B 1 24 ? -31.326 56.159 -25.781 1.00 16.88 24 TRP B O 1
ATOM 1033 N N . HIS B 1 25 ? -29.401 55.327 -24.940 1.00 16.36 25 HIS B N 1
ATOM 1034 C CA . HIS B 1 25 ? -28.592 56.304 -25.667 1.00 16.90 25 HIS B CA 1
ATOM 1035 C C . HIS B 1 25 ? -27.622 55.674 -26.655 1.00 16.21 25 HIS B C 1
ATOM 1036 O O . HIS B 1 25 ? -27.005 54.641 -26.379 1.00 16.01 25 HIS B O 1
ATOM 1048 N N . LEU B 1 26 ? -27.508 56.321 -27.815 1.00 15.12 26 LEU B N 1
ATOM 1049 C CA . LEU B 1 26 ? -26.565 55.920 -28.845 1.00 14.97 26 LEU B CA 1
ATOM 1050 C C . LEU B 1 26 ? -25.176 56.354 -28.428 1.00 14.85 26 LEU B C 1
ATOM 1051 O O . LEU B 1 26 ? -24.989 57.468 -27.920 1.00 15.82 26 LEU B O 1
ATOM 1056 N N . THR B 1 27 ? -24.202 55.472 -28.635 1.00 14.41 27 THR B N 1
ATOM 1057 C CA . THR B 1 27 ? -22.816 55.785 -28.315 1.00 14.09 27 THR B CA 1
ATOM 1058 C C . THR B 1 27 ? -22.099 56.324 -29.546 1.00 13.92 27 THR B C 1
ATOM 1059 O O . THR B 1 27 ? -22.691 56.414 -30.623 1.00 13.73 27 THR B O 1
ATOM 1063 N N . ASP B 1 28 ? -20.832 56.701 -29.364 1.00 13.96 28 ASP B N 1
ATOM 1064 C CA . ASP B 1 28 ? -19.998 57.201 -30.462 1.00 13.88 28 ASP B CA 1
ATOM 1065 C C . ASP B 1 28 ? -20.032 56.244 -31.649 1.00 13.85 28 ASP B C 1
ATOM 1066 O O . ASP B 1 28 ? -19.991 55.010 -31.477 1.00 14.14 28 ASP B O 1
ATOM 1071 N N . GLY B 1 29 ? -20.124 56.816 -32.848 1.00 13.38 29 GLY B N 1
ATOM 1072 C CA . GLY B 1 29 ? -20.182 56.043 -34.079 1.00 13.19 29 GLY B CA 1
ATOM 1073 C C . GLY B 1 29 ? -21.468 55.257 -34.255 1.00 13.27 29 GLY B C 1
ATOM 1074 O O . GLY B 1 29 ? -21.603 54.484 -35.209 1.00 13.82 29 GLY B O 1
ATOM 1075 N N . HIS B 1 30 ? -22.423 55.466 -33.342 1.00 12.84 30 HIS B N 1
ATOM 1076 C CA . HIS B 1 30 ? -23.622 54.628 -33.245 1.00 12.86 30 HIS B CA 1
ATOM 1077 C C . HIS B 1 30 ? -23.262 53.147 -33.274 1.00 13.25 30 HIS B C 1
ATOM 1078 O O . HIS B 1 30 ? -23.904 52.348 -33.950 1.00 13.77 30 HIS B O 1
ATOM 1085 N N . LEU B 1 31 ? -22.222 52.801 -32.521 1.00 13.29 31 LEU B N 1
ATOM 1086 C CA . LEU B 1 31 ? -21.730 51.426 -32.472 1.00 13.63 31 LEU B CA 1
ATOM 1087 C C . LEU B 1 31 ? -22.501 50.555 -31.493 1.00 13.82 31 LEU B C 1
ATOM 1088 O O . LEU B 1 31 ? -22.441 49.326 -31.575 1.00 13.95 31 LEU B O 1
ATOM 1093 N N . SER B 1 32 ? -23.223 51.190 -30.572 1.00 13.60 32 SER B N 1
ATOM 1094 C CA . SER B 1 32 ? -23.980 50.465 -29.554 1.00 13.85 32 SER B CA 1
ATOM 1095 C C . SER B 1 32 ? -25.046 51.378 -28.954 1.00 13.76 32 SER B C 1
ATOM 1096 O O . SER B 1 32 ? -25.067 52.578 -29.230 1.00 13.56 32 SER B O 1
ATOM 1099 N N . ILE B 1 33 ? -25.933 50.796 -28.148 1.00 13.15 33 ILE B N 1
ATOM 1100 C CA . ILE B 1 33 ? -26.884 51.572 -27.348 1.00 13.55 33 ILE B CA 1
ATOM 1101 C C . ILE B 1 33 ? -26.715 51.196 -25.882 1.00 13.63 33 ILE B C 1
ATOM 1102 O O . ILE B 1 33 ? -26.362 50.057 -25.571 1.00 14.18 33 ILE B O 1
ATOM 1107 N N . LYS B 1 34 ? -26.956 52.152 -24.991 1.00 13.66 34 LYS B N 1
ATOM 1108 C CA . LYS B 1 34 ? -26.738 51.937 -23.562 1.00 14.00 34 LYS B CA 1
ATOM 1109 C C . LYS B 1 34 ? -27.930 52.404 -22.748 1.00 14.01 34 LYS B C 1
ATOM 1110 O O . LYS B 1 34 ? -28.566 53.400 -23.079 1.00 14.26 34 LYS B O 1
ATOM 1118 N N . ARG B 1 35 ? -28.218 51.667 -21.678 1.00 13.73 35 ARG B N 1
ATOM 1119 C CA . ARG B 1 35 ? -29.153 52.113 -20.652 1.00 13.85 35 ARG B CA 1
ATOM 1120 C C . ARG B 1 35 ? -28.731 51.509 -19.324 1.00 13.91 35 ARG B C 1
ATOM 1121 O O . ARG B 1 35 ? -28.382 50.327 -19.268 1.00 14.23 35 ARG B O 1
ATOM 1129 N N . LYS B 1 36 ? -28.786 52.320 -18.267 1.00 14.04 36 LYS B N 1
ATOM 1130 C CA . LYS B 1 36 ? -28.558 51.827 -16.908 1.00 13.82 36 LYS B CA 1
ATOM 1131 C C . LYS B 1 36 ? -29.901 51.713 -16.208 1.00 13.45 36 LYS B C 1
ATOM 1132 O O . LYS B 1 36 ? -30.620 52.709 -16.046 1.00 14.03 36 LYS B O 1
ATOM 1138 N N . PHE B 1 37 ? -30.238 50.483 -15.830 1.00 13.18 37 PHE B N 1
ATOM 1139 C CA . PHE B 1 37 ? -31.471 50.187 -15.116 1.00 13.53 37 PHE B CA 1
ATOM 1140 C C . PHE B 1 37 ? -31.226 50.226 -13.609 1.00 13.46 37 PHE B C 1
ATOM 1141 O O . PHE B 1 37 ? -30.203 49.727 -13.121 1.00 13.18 37 PHE B O 1
ATOM 1149 N N . GLN B 1 38 ? -32.164 50.815 -12.870 1.00 13.30 38 GLN B N 1
ATOM 1150 C CA . GLN B 1 38 ? -32.067 50.845 -11.420 1.00 13.73 38 GLN B CA 1
ATOM 1151 C C . GLN B 1 38 ? -33.318 50.241 -10.791 1.00 13.51 38 GLN B C 1
ATOM 1152 O O . GLN B 1 38 ? -34.445 50.551 -11.196 1.00 14.39 38 GLN B O 1
ATOM 1158 N N . PHE B 1 39 ? -33.107 49.392 -9.793 1.00 12.32 39 PHE B N 1
ATOM 1159 C CA . PHE B 1 39 ? -34.196 48.746 -9.065 1.00 12.38 39 PHE B CA 1
ATOM 1160 C C . PHE B 1 39 ? -34.077 49.022 -7.574 1.00 12.25 39 PHE B C 1
ATOM 1161 O O . PHE B 1 39 ? -33.141 49.694 -7.144 1.00 12.26 39 PHE B O 1
ATOM 1169 N N . SER B 1 40 ? -35.027 48.519 -6.791 1.00 12.40 40 SER B N 1
ATOM 1170 C CA . SER B 1 40 ? -35.043 48.768 -5.349 1.00 12.75 40 SER B CA 1
ATOM 1171 C C . SER B 1 40 ? -33.928 48.019 -4.626 1.00 12.64 40 SER B C 1
ATOM 1172 O O . SER B 1 40 ? -33.316 48.539 -3.690 1.00 13.70 40 SER B O 1
ATOM 1175 N N . ASP B 1 41 ? -33.681 46.789 -5.064 1.00 12.32 41 ASP B N 1
ATOM 1176 C CA . ASP B 1 41 ? -32.679 45.930 -4.454 1.00 11.86 41 ASP B CA 1
ATOM 1177 C C . ASP B 1 41 ? -32.171 44.912 -5.474 1.00 11.54 41 ASP B C 1
ATOM 1178 O O . ASP B 1 41 ? -32.549 44.957 -6.642 1.00 11.79 41 ASP B O 1
ATOM 1183 N N . PHE B 1 42 ? -31.305 44.013 -5.022 1.00 11.18 42 PHE B N 1
ATOM 1184 C CA . PHE B 1 42 ? -30.738 42.979 -5.877 1.00 11.23 42 PHE B CA 1
ATOM 1185 C C . PHE B 1 42 ? -31.801 41.960 -6.270 1.00 10.95 42 PHE B C 1
ATOM 1186 O O . PHE B 1 42 ? -31.797 41.437 -7.394 1.00 11.10 42 PHE B O 1
ATOM 1194 N N . ASN B 1 43 ? -32.713 41.676 -5.347 1.00 10.43 43 ASN B N 1
ATOM 1195 C CA . ASN B 1 43 ? -33.758 40.704 -5.631 1.00 10.21 43 ASN B CA 1
ATOM 1196 C C . ASN B 1 43 ? -34.567 41.119 -6.877 1.00 10.35 43 ASN B C 1
ATOM 1197 O O . ASN B 1 43 ? -34.767 40.321 -7.794 1.00 10.24 43 ASN B O 1
ATOM 1202 N N . GLU B 1 44 ? -34.991 42.384 -6.929 1.00 10.29 44 GLU B N 1
ATOM 1203 C CA . GLU B 1 44 ? -35.662 42.907 -8.126 1.00 10.66 44 GLU B CA 1
ATOM 1204 C C . GLU B 1 44 ? -34.758 42.875 -9.356 1.00 11.02 44 GLU B C 1
ATOM 1205 O O . GLU B 1 44 ? -35.173 42.428 -10.425 1.00 11.80 44 GLU B O 1
ATOM 1211 N N . ALA B 1 45 ? -33.528 43.365 -9.204 1.00 10.73 45 ALA B N 1
ATOM 1212 C CA . ALA B 1 45 ? -32.580 43.403 -10.316 1.00 11.22 45 ALA B CA 1
ATOM 1213 C C . ALA B 1 45 ? -32.405 42.009 -10.907 1.00 11.51 45 ALA B C 1
ATOM 1214 O O . ALA B 1 45 ? -32.388 41.835 -12.133 1.00 11.75 45 ALA B O 1
ATOM 1216 N N . TRP B 1 46 ? -32.298 41.014 -10.033 1.00 11.64 46 TRP B N 1
ATOM 1217 C CA . TRP B 1 46 ? -32.115 39.638 -10.488 1.00 12.40 46 TRP B CA 1
ATOM 1218 C C . TRP B 1 46 ? -33.370 39.086 -11.166 1.00 12.23 46 TRP B C 1
ATOM 1219 O O . TRP B 1 46 ? -33.276 38.352 -12.157 1.00 12.24 46 TRP B O 1
ATOM 1230 N N . GLY B 1 47 ? -34.547 39.443 -10.653 1.00 11.52 47 GLY B N 1
ATOM 1231 C CA . GLY B 1 47 ? -35.797 39.043 -11.313 1.00 11.59 47 GLY B CA 1
ATOM 1232 C C . GLY B 1 47 ? -35.859 39.599 -12.729 1.00 11.57 47 GLY B C 1
ATOM 1233 O O . GLY B 1 47 ? -36.276 38.912 -13.672 1.00 11.86 47 GLY B O 1
ATOM 1234 N N . PHE B 1 48 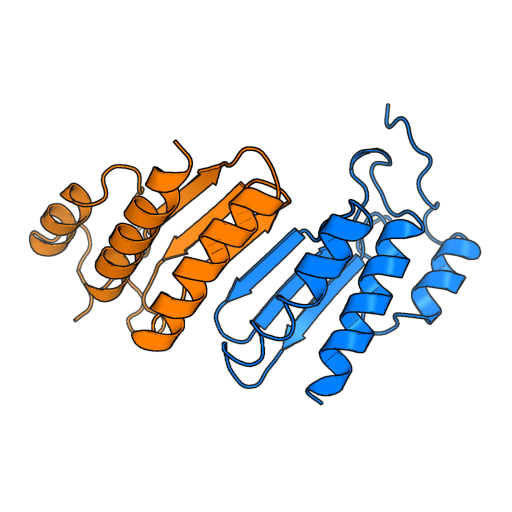? -35.430 40.849 -12.879 1.00 11.30 48 PHE B N 1
ATOM 1235 C CA . PHE B 1 48 ? -35.345 41.490 -14.190 1.00 11.40 48 PHE B CA 1
ATOM 1236 C C . PHE B 1 48 ? -34.361 40.737 -15.091 1.00 11.47 48 PHE B C 1
ATOM 1237 O O . PHE B 1 48 ? -34.716 40.321 -16.206 1.00 11.58 48 PHE B O 1
ATOM 1245 N N . MET B 1 49 ? -33.139 40.545 -14.596 1.00 10.99 49 MET B N 1
ATOM 1246 C CA . MET B 1 49 ? -32.092 39.889 -15.386 1.00 11.14 49 MET B CA 1
ATOM 1247 C C . MET B 1 49 ? -32.505 38.490 -15.802 1.00 11.03 49 MET B C 1
ATOM 1248 O O . MET B 1 49 ? -32.194 38.048 -16.909 1.00 11.69 49 MET B O 1
ATOM 1253 N N . SER B 1 50 ? -33.223 37.800 -14.917 1.00 10.98 50 SER B N 1
ATOM 1254 C CA . SER B 1 50 ? -33.663 36.428 -15.204 1.00 11.26 50 SER B CA 1
ATOM 1255 C C . SER B 1 50 ? -34.566 36.336 -16.433 1.00 11.57 50 SER B C 1
ATOM 1256 O O . SER B 1 50 ? -34.411 35.425 -17.255 1.00 12.44 50 SER B O 1
ATOM 1260 N N . ARG B 1 51 ? -35.502 37.276 -16.561 1.00 11.47 51 ARG B N 1
ATOM 1261 C CA . ARG B 1 51 ? -36.374 37.308 -17.736 1.00 11.52 51 ARG B CA 1
ATOM 1262 C C . ARG B 1 51 ? -35.560 37.611 -18.991 1.00 11.33 51 ARG B C 1
ATOM 1263 O O . ARG B 1 51 ? -35.775 37.006 -20.048 1.00 11.31 51 ARG B O 1
ATOM 1271 N N . VAL B 1 52 ? -34.626 38.553 -18.870 1.00 11.46 52 VAL B N 1
ATOM 1272 C CA . VAL B 1 52 ? -33.787 38.922 -20.004 1.00 11.72 52 VAL B CA 1
ATOM 1273 C C . VAL B 1 52 ? -32.897 37.740 -20.427 1.00 11.83 52 VAL B C 1
ATOM 1274 O O . VAL B 1 52 ? -32.688 37.506 -21.628 1.00 12.13 52 VAL B O 1
ATOM 1278 N N . ALA B 1 53 ? -32.389 36.982 -19.455 1.00 11.87 53 ALA B N 1
ATOM 1279 C CA . ALA B 1 53 ? -31.536 35.831 -19.758 1.00 12.01 53 ALA B CA 1
ATOM 1280 C C . ALA B 1 53 ? -32.277 34.810 -20.606 1.00 11.96 53 ALA B C 1
ATOM 1281 O O . ALA B 1 53 ? -31.726 34.279 -21.567 1.00 11.89 53 ALA B O 1
ATOM 1283 N N . LEU B 1 54 ? -33.531 34.536 -20.241 1.00 11.81 54 LEU B N 1
ATOM 1284 C CA . LEU B 1 54 ? -34.355 33.610 -21.026 1.00 11.74 54 LEU B CA 1
ATOM 1285 C C . LEU B 1 54 ? -34.556 34.089 -22.451 1.00 12.06 54 LEU B C 1
ATOM 1286 O O . LEU B 1 54 ? -34.448 33.303 -23.403 1.00 12.83 54 LEU B O 1
ATOM 1295 N N . TYR B 1 55 ? -34.845 35.381 -22.595 1.00 12.10 55 TYR B N 1
ATOM 1296 C CA . TYR B 1 55 ? -35.064 35.956 -23.910 1.00 12.43 55 TYR B CA 1
ATOM 1297 C C . TYR B 1 55 ? -33.770 35.894 -24.718 1.00 12.30 55 TYR B C 1
ATOM 1298 O O . TYR B 1 55 ? -33.772 35.480 -25.876 1.00 12.18 55 TYR B O 1
ATOM 1307 N N . ALA B 1 56 ? -32.661 36.267 -24.080 1.00 12.45 56 ALA B N 1
ATOM 1308 C CA . ALA B 1 56 ? -31.370 36.342 -24.765 1.00 12.83 56 ALA B CA 1
ATOM 1309 C C . ALA B 1 56 ? -30.973 34.992 -25.342 1.00 13.08 56 ALA B C 1
ATOM 1310 O O . ALA B 1 56 ? -30.533 34.905 -26.493 1.00 13.44 56 ALA B O 1
ATOM 1312 N N . ASP B 1 57 ? -31.133 33.926 -24.563 1.00 13.48 57 ASP B N 1
ATOM 1313 C CA . ASP B 1 57 ? -30.739 32.631 -25.085 1.00 14.69 57 ASP B CA 1
ATOM 1314 C C . ASP B 1 57 ? -31.724 32.084 -26.110 1.00 14.80 57 ASP B C 1
ATOM 1315 O O . ASP B 1 57 ? -31.336 31.308 -26.988 1.00 15.83 57 ASP B O 1
ATOM 1320 N N . LYS B 1 58 ? -32.985 32.506 -26.017 1.00 13.95 58 LYS B N 1
ATOM 1321 C CA . LYS B 1 58 ? -33.994 32.124 -27.012 1.00 13.55 58 LYS B CA 1
ATOM 1322 C C . LYS B 1 58 ? -33.674 32.693 -28.401 1.00 13.41 58 LYS B C 1
ATOM 1323 O O . LYS B 1 58 ? -33.720 31.965 -29.404 1.00 13.32 58 LYS B O 1
ATOM 1332 N N . VAL B 1 59 ? -33.367 33.988 -28.456 1.00 13.50 59 VAL B N 1
ATOM 1333 C CA . VAL B 1 59 ? -33.058 34.650 -29.727 1.00 13.56 59 VAL B CA 1
ATOM 1334 C C . VAL B 1 59 ? -31.569 34.600 -30.074 1.00 13.53 59 VAL B C 1
ATOM 1335 O O . VAL B 1 59 ? -31.165 35.074 -31.139 1.00 13.76 59 VAL B O 1
ATOM 1339 N N . ASP B 1 60 ? -30.764 34.041 -29.169 1.00 13.38 60 ASP B N 1
ATOM 1340 C CA . ASP B 1 60 ? -29.305 33.950 -29.330 1.00 13.47 60 ASP B CA 1
ATOM 1341 C C . ASP B 1 60 ? -28.660 35.320 -29.546 1.00 13.08 60 ASP B C 1
ATOM 1342 O O . ASP B 1 60 ? -27.857 35.511 -30.458 1.00 13.23 60 ASP B O 1
ATOM 1347 N N . HIS B 1 61 ? -29.033 36.269 -28.696 1.00 12.16 61 HIS B N 1
ATOM 1348 C CA . HIS B 1 61 ? -28.488 37.621 -28.763 1.00 12.17 61 HIS B CA 1
ATOM 1349 C C . HIS B 1 61 ? -28.377 38.127 -27.348 1.00 12.09 61 HIS B C 1
ATOM 1350 O O . HIS B 1 61 ? -29.382 38.190 -26.632 1.00 12.50 61 HIS B O 1
ATOM 1357 N N . HIS B 1 62 ? -27.154 38.469 -26.943 1.00 11.87 62 HIS B N 1
ATOM 1358 C CA . HIS B 1 62 ? -26.856 38.663 -25.524 1.00 11.86 62 HIS B CA 1
ATOM 1359 C C . HIS B 1 62 ? -26.394 40.069 -25.164 1.00 11.85 62 HIS B C 1
ATOM 1360 O O . HIS B 1 62 ? -25.666 40.707 -25.933 1.00 12.73 62 HIS B O 1
ATOM 1367 N N . PRO B 1 63 ? -26.809 40.551 -23.982 1.00 11.99 63 PRO B N 1
ATOM 1368 C CA . PRO B 1 63 ? -26.397 41.867 -23.499 1.00 12.00 63 PRO B CA 1
ATOM 1369 C C . PRO B 1 63 ? -24.975 41.870 -22.961 1.00 12.46 63 PRO B C 1
ATOM 1370 O O . PRO B 1 63 ? -24.495 40.850 -22.442 1.00 13.10 63 PRO B O 1
ATOM 1374 N N . ASN B 1 64 ? -24.304 43.010 -23.089 1.00 12.15 64 ASN B N 1
ATOM 1375 C CA . ASN B 1 64 ? -23.090 43.268 -22.319 1.00 12.30 64 ASN B CA 1
ATOM 1376 C C . ASN B 1 64 ? -23.565 44.004 -21.083 1.00 12.24 64 ASN B C 1
ATOM 1377 O O . ASN B 1 64 ? -23.883 45.186 -21.154 1.00 12.85 64 ASN B O 1
ATOM 1382 N N . TRP B 1 65 ? -23.658 43.307 -19.954 1.00 11.16 65 TRP B N 1
ATOM 1383 C CA . TRP B 1 65 ? -24.242 43.934 -18.771 1.00 11.05 65 TRP B CA 1
ATOM 1384 C C . TRP B 1 65 ? -23.419 43.793 -17.510 1.00 11.16 65 TRP B C 1
ATOM 1385 O O . TRP B 1 65 ? -22.840 42.743 -17.245 1.00 11.30 65 TRP B O 1
ATOM 1396 N N . TYR B 1 66 ? -23.405 44.880 -16.746 1.00 10.61 66 TYR B N 1
ATOM 1397 C CA . TYR B 1 66 ? -22.631 44.996 -15.524 1.00 10.82 66 TYR B CA 1
ATOM 1398 C C . TYR B 1 66 ? -23.603 45.223 -14.388 1.00 11.02 66 TYR B C 1
ATOM 1399 O O . TYR B 1 66 ? -24.286 46.248 -14.340 1.00 11.72 66 TYR B O 1
ATOM 1408 N N . ASN B 1 67 ? -23.691 44.254 -13.484 1.00 10.50 67 ASN B N 1
ATOM 1409 C CA . ASN B 1 67 ? -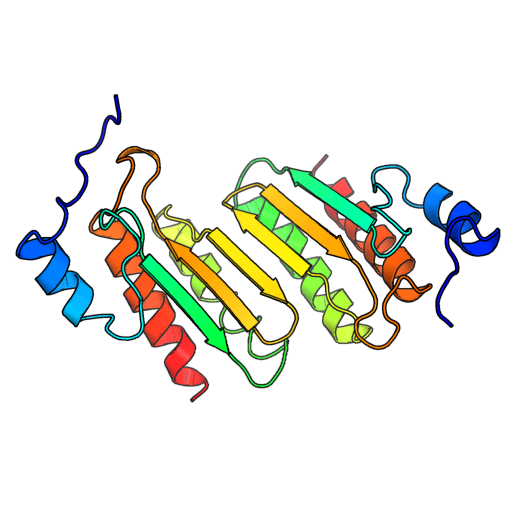24.612 44.354 -12.362 1.00 10.72 67 ASN B CA 1
ATOM 1410 C C . ASN B 1 67 ? -23.844 44.611 -11.080 1.00 10.53 67 ASN B C 1
ATOM 1411 O O . ASN B 1 67 ? -22.840 43.947 -10.798 1.00 10.93 67 ASN B O 1
ATOM 1416 N N . VAL B 1 68 ? -24.310 45.608 -10.329 1.00 10.95 68 VAL B N 1
ATOM 1417 C CA . VAL B 1 68 ? -23.808 45.884 -8.989 1.00 11.01 68 VAL B CA 1
ATOM 1418 C C . VAL B 1 68 ? -25.028 46.079 -8.105 1.00 10.98 68 VAL B C 1
ATOM 1419 O O . VAL B 1 68 ? -25.693 47.120 -8.170 1.00 11.35 68 VAL B O 1
ATOM 1423 N N . TYR B 1 69 ? -25.337 45.064 -7.301 1.00 11.02 69 TYR B N 1
ATOM 1424 C CA . TYR B 1 69 ? -26.486 45.111 -6.396 1.00 10.88 69 TYR B CA 1
ATOM 1425 C C . TYR B 1 69 ? -27.775 45.458 -7.171 1.00 10.75 69 TYR B C 1
ATOM 1426 O O . TYR B 1 69 ? -28.257 44.632 -7.954 1.00 10.68 69 TYR B O 1
ATOM 1435 N N . ASN B 1 70 ? -28.308 46.664 -6.991 1.00 10.86 70 ASN B N 1
ATOM 1436 C CA . ASN B 1 70 ? -29.609 47.005 -7.562 1.00 11.82 70 ASN B CA 1
ATOM 1437 C C . ASN B 1 70 ? -29.552 47.679 -8.938 1.00 11.88 70 ASN B C 1
ATOM 1438 O O . ASN B 1 70 ? -30.589 48.103 -9.462 1.00 12.60 70 ASN B O 1
ATOM 1443 N N . THR B 1 71 ? -28.359 47.790 -9.522 1.00 11.56 71 THR B N 1
ATOM 1444 C CA . THR B 1 71 ? -28.223 48.459 -10.821 1.00 11.78 71 THR B CA 1
ATOM 1445 C C . THR B 1 71 ? -27.723 47.489 -11.884 1.00 11.83 71 THR B C 1
ATOM 1446 O O . THR B 1 71 ? -26.938 46.588 -11.589 1.00 10.89 71 THR B O 1
ATOM 1450 N N . VAL B 1 72 ? -28.205 47.674 -13.111 1.00 11.57 72 VAL B N 1
ATOM 1451 C CA . VAL B 1 72 ? -27.778 46.849 -14.235 1.00 11.94 72 VAL B CA 1
ATOM 1452 C C . VAL B 1 72 ? -27.433 47.789 -15.383 1.00 12.25 72 VAL B C 1
ATOM 1453 O O . VAL B 1 72 ? -28.320 48.409 -15.984 1.00 12.53 72 VAL B O 1
ATOM 1457 N N . ASP B 1 73 ? -26.140 47.905 -15.671 1.00 12.05 73 ASP B N 1
ATOM 1458 C CA . ASP B 1 73 ? -25.636 48.856 -16.672 1.00 12.37 73 ASP B CA 1
ATOM 1459 C C . ASP B 1 73 ? -25.435 48.070 -17.956 1.00 12.23 73 ASP B C 1
ATOM 1460 O O . ASP B 1 73 ? -24.609 47.156 -17.995 1.00 12.26 73 ASP B O 1
ATOM 1465 N N . VAL B 1 74 ? -26.191 48.418 -18.999 1.00 12.26 74 VAL B N 1
ATOM 1466 C CA . VAL B 1 74 ? -26.305 47.577 -20.189 1.00 12.57 74 VAL B CA 1
ATOM 1467 C C . VAL B 1 74 ? -25.813 48.298 -21.439 1.00 12.71 74 VAL B C 1
ATOM 1468 O O . VAL B 1 74 ? -26.119 49.470 -21.651 1.00 13.43 74 VAL B O 1
ATOM 1472 N N . GLU B 1 75 ? -25.048 47.586 -22.262 1.00 12.97 75 GLU B N 1
ATOM 1473 C CA . GLU B 1 75 ? -24.632 48.085 -23.575 1.00 13.01 75 GLU B CA 1
ATOM 1474 C C . GLU B 1 75 ? -24.925 46.979 -24.571 1.00 13.19 75 GLU B C 1
ATOM 1475 O O . GLU B 1 75 ? -24.512 45.834 -24.368 1.00 13.74 75 GLU B O 1
ATOM 1481 N N . LEU B 1 76 ? -25.673 47.320 -25.619 1.00 13.16 76 LEU B N 1
ATOM 1482 C CA . LEU B 1 76 ? -26.030 46.362 -26.659 1.00 13.35 76 LEU B CA 1
ATOM 1483 C C . LEU B 1 76 ? -25.384 46.708 -27.993 1.00 13.04 76 LEU B C 1
ATOM 1484 O O . LEU B 1 76 ? -25.428 47.859 -28.448 1.00 13.40 76 LEU B O 1
ATOM 1489 N N . SER B 1 77 ? -24.802 45.684 -28.609 1.00 13.61 77 SER B N 1
ATOM 1490 C CA . SER B 1 77 ? -24.274 45.745 -29.962 1.00 13.87 77 SER B CA 1
ATOM 1491 C C . SER B 1 77 ? -24.180 44.317 -30.500 1.00 14.12 77 SER B C 1
ATOM 1492 O O . SER B 1 77 ? -24.199 43.346 -29.730 1.00 13.89 77 SER B O 1
ATOM 1495 N N . THR B 1 78 ? -24.094 44.199 -31.817 1.00 14.59 78 THR B N 1
ATOM 1496 C CA . THR B 1 78 ? -24.022 42.891 -32.462 1.00 15.38 78 THR B CA 1
ATOM 1497 C C . THR B 1 78 ? -22.560 42.577 -32.735 1.00 16.60 78 THR B C 1
ATOM 1498 O O . THR B 1 78 ? -21.911 43.224 -33.567 1.00 16.30 78 THR B O 1
ATOM 1502 N N . HIS B 1 79 ? -22.057 41.578 -32.011 1.00 18.41 79 HIS B N 1
ATOM 1503 C CA . HIS B 1 79 ? -20.629 41.271 -31.984 1.00 19.95 79 HIS B CA 1
ATOM 1504 C C . HIS B 1 79 ? -20.032 41.035 -33.379 1.00 20.50 79 HIS B C 1
ATOM 1505 O O . HIS B 1 79 ? -18.980 41.586 -33.701 1.00 21.55 79 HIS B O 1
ATOM 1518 N N . ASP B 1 80 ? -20.705 40.249 -34.215 1.00 21.12 80 ASP B N 1
ATOM 1519 C CA . ASP B 1 80 ? -20.167 39.962 -35.549 1.00 21.30 80 ASP B CA 1
ATOM 1520 C C . ASP B 1 80 ? -20.547 40.992 -36.624 1.00 20.75 80 ASP B C 1
ATOM 1521 O O . ASP B 1 80 ? -20.252 40.800 -37.803 1.00 21.16 80 ASP B O 1
ATOM 1526 N N . ALA B 1 81 ? -21.178 42.089 -36.213 1.00 19.97 81 ALA B N 1
ATOM 1527 C CA . ALA B 1 81 ? -21.547 43.158 -37.142 1.00 18.81 81 ALA B CA 1
ATOM 1528 C C . ALA B 1 81 ? -20.701 44.424 -36.970 1.00 18.01 81 ALA B C 1
ATOM 1529 O O . ALA B 1 81 ? -20.753 45.318 -37.812 1.00 17.71 81 ALA B O 1
ATOM 1531 N N . ALA B 1 82 ? -19.934 44.495 -35.880 1.00 16.99 82 ALA B N 1
ATOM 1532 C CA . ALA B 1 82 ? -19.146 45.689 -35.531 1.00 15.99 82 ALA B CA 1
ATOM 1533 C C . ALA B 1 82 ? -20.020 46.949 -35.530 1.00 15.37 82 ALA B C 1
ATOM 1534 O O . ALA B 1 82 ? -19.645 48.000 -36.059 1.00 15.44 82 ALA B O 1
ATOM 1536 N N . GLY B 1 83 ? -21.199 46.810 -34.931 1.00 14.79 83 GLY B N 1
ATOM 1537 C CA . GLY B 1 83 ? -22.163 47.897 -34.823 1.00 14.39 83 GLY B CA 1
ATOM 1538 C C . GLY B 1 83 ? -23.507 47.373 -34.377 1.00 14.18 83 GLY B C 1
ATOM 1539 O O . GLY B 1 83 ? -23.599 46.278 -33.811 1.00 14.52 83 GLY B O 1
ATOM 1540 N N . LEU B 1 84 ? -24.545 48.161 -34.642 1.00 14.06 84 LEU B N 1
ATOM 1541 C CA . LEU B 1 84 ? -25.918 47.832 -34.266 1.00 13.33 84 LEU B CA 1
ATOM 1542 C C . LEU B 1 84 ? -26.665 47.093 -35.362 1.00 13.41 84 LEU B C 1
ATOM 1543 O O . LEU B 1 84 ? -26.443 47.335 -36.550 1.00 13.08 84 LEU B O 1
ATOM 1548 N N . THR B 1 85 ? -27.554 46.192 -34.949 1.00 13.25 85 THR B N 1
ATOM 1549 C CA . THR B 1 85 ? -28.524 45.585 -35.862 1.00 13.34 85 THR B CA 1
ATOM 1550 C C . THR B 1 85 ? -29.918 45.622 -35.243 1.00 13.49 85 THR B C 1
ATOM 1551 O O . THR B 1 85 ? -30.081 46.035 -34.091 1.00 13.90 85 THR B O 1
ATOM 1555 N N . GLU B 1 86 ? -30.916 45.182 -36.010 1.00 13.62 86 GLU B N 1
ATOM 1556 C CA . GLU B 1 86 ? -32.295 45.069 -35.527 1.00 14.40 86 GLU B CA 1
ATOM 1557 C C . GLU B 1 86 ? -32.374 44.289 -34.217 1.00 14.31 86 GLU B C 1
ATOM 1558 O O . GLU B 1 86 ? -33.222 44.568 -33.373 1.00 14.52 86 GLU B O 1
ATOM 1564 N N . LYS B 1 87 ? -31.487 43.312 -34.050 1.00 14.06 87 LYS B N 1
ATOM 1565 C CA . LYS B 1 87 ? -31.529 42.440 -32.872 1.00 14.34 87 LYS B CA 1
ATOM 1566 C C . LYS B 1 87 ? -31.267 43.207 -31.580 1.00 13.99 87 LYS B C 1
ATOM 1567 O O . LYS B 1 87 ? -31.852 42.898 -30.536 1.00 14.10 87 LYS B O 1
ATOM 1573 N N . ASP B 1 88 ? -30.390 44.207 -31.658 1.00 13.41 88 ASP B N 1
ATOM 1574 C CA . ASP B 1 88 ? -30.075 45.044 -30.503 1.00 13.84 88 ASP B CA 1
ATOM 1575 C C . ASP B 1 88 ? -31.298 45.832 -30.056 1.00 13.83 88 ASP B C 1
ATOM 1576 O O . ASP B 1 88 ? -31.600 45.908 -28.860 1.00 14.61 88 ASP B O 1
ATOM 1581 N N . PHE B 1 89 ? -32.004 46.418 -31.017 1.00 13.72 89 PHE B N 1
ATOM 1582 C CA . PHE B 1 89 ? -33.195 47.180 -30.678 1.00 13.70 89 PHE B CA 1
ATOM 1583 C C . PHE B 1 89 ? -34.324 46.287 -30.168 1.00 13.89 89 PHE B C 1
ATOM 1584 O O . PHE B 1 89 ? -35.075 46.694 -29.285 1.00 14.61 89 PHE B O 1
ATOM 1592 N N . ALA B 1 90 ? -34.410 45.063 -30.687 1.00 13.58 90 ALA B N 1
ATOM 1593 C CA . ALA B 1 90 ? -35.410 44.107 -30.208 1.00 13.51 90 ALA B CA 1
ATOM 1594 C C . ALA B 1 90 ? -35.113 43.704 -28.761 1.00 13.63 90 ALA B C 1
ATOM 1595 O O . ALA B 1 90 ? -36.022 43.612 -27.930 1.00 13.96 90 ALA B O 1
ATOM 1597 N N . LEU B 1 91 ? -33.836 43.479 -28.462 1.00 13.39 91 LEU B N 1
ATOM 1598 C CA . LEU B 1 91 ? -33.422 43.158 -27.101 1.00 13.52 91 LEU B CA 1
ATOM 1599 C C . LEU B 1 91 ? -33.685 44.326 -26.150 1.00 13.57 91 LEU B C 1
ATOM 1600 O O . LEU B 1 91 ? -34.224 44.127 -25.061 1.00 13.52 91 LEU B O 1
ATOM 1605 N N . ALA B 1 92 ? -33.333 45.543 -26.573 1.00 13.31 92 ALA B N 1
ATOM 1606 C CA . ALA B 1 92 ? -33.609 46.738 -25.772 1.00 13.49 92 ALA B CA 1
ATOM 1607 C C . ALA B 1 92 ? -35.092 46.833 -25.420 1.00 13.70 92 ALA B C 1
ATOM 1608 O O . ALA B 1 92 ? -35.449 47.119 -24.270 1.00 14.47 92 ALA B O 1
ATOM 1610 N N . LYS B 1 93 ? -35.955 46.594 -26.408 1.00 13.55 93 LYS B N 1
ATOM 1611 C CA . LYS B 1 93 ? -37.400 46.682 -26.194 1.00 13.91 93 LYS B CA 1
ATOM 1612 C C . LYS B 1 93 ? -37.868 45.642 -25.171 1.00 13.53 93 LYS B C 1
ATOM 1613 O O . LYS B 1 93 ? -38.664 45.949 -24.278 1.00 14.00 93 LYS B O 1
ATOM 1619 N N . PHE B 1 94 ? -37.357 44.418 -25.283 1.00 13.14 94 PHE B N 1
ATOM 1620 C CA . PHE B 1 94 ? -37.726 43.391 -24.317 1.00 13.22 94 PHE B CA 1
ATOM 1621 C C . PHE B 1 94 ? -37.303 43.809 -22.913 1.00 13.30 94 PHE B C 1
ATOM 1622 O O . PHE B 1 94 ? -38.061 43.654 -21.955 1.00 13.44 94 PHE B O 1
ATOM 1630 N N . MET B 1 95 ? -36.087 44.339 -22.800 1.00 13.49 95 MET B N 1
ATOM 1631 C CA . MET B 1 95 ? -35.560 44.781 -21.512 1.00 13.25 95 MET B CA 1
ATOM 1632 C C . MET B 1 95 ? -36.398 45.911 -20.922 1.00 13.09 95 MET B C 1
ATOM 1633 O O . MET B 1 95 ? -36.773 45.875 -19.747 1.00 13.56 95 MET B O 1
ATOM 1638 N N . ASP B 1 96 ? -36.727 46.902 -21.745 1.00 12.71 96 ASP B N 1
ATOM 1639 C CA . ASP B 1 96 ? -37.618 47.980 -21.306 1.00 13.01 96 ASP B CA 1
ATOM 1640 C C . ASP B 1 96 ? -38.922 47.436 -20.734 1.00 13.08 96 ASP B C 1
ATOM 1641 O O . ASP B 1 96 ? -39.368 47.867 -19.670 1.00 13.46 96 ASP B O 1
ATOM 1646 N N . ASP B 1 97 ? -39.525 46.484 -21.440 1.00 13.16 97 ASP B N 1
ATOM 1647 C CA . ASP B 1 97 ? -40.809 45.924 -21.001 1.00 13.57 97 ASP B CA 1
ATOM 1648 C C . ASP B 1 97 ? -40.680 45.127 -19.711 1.00 13.92 97 ASP B C 1
ATOM 1649 O O . ASP B 1 97 ? -41.566 45.176 -18.854 1.00 14.37 97 ASP B O 1
ATOM 1654 N N . ALA B 1 98 ? -39.567 44.410 -19.566 1.00 14.24 98 ALA B N 1
ATOM 1655 C CA . ALA B 1 98 ? -39.304 43.644 -18.352 1.00 14.46 98 ALA B CA 1
ATOM 1656 C C . ALA B 1 98 ? -39.090 44.560 -17.149 1.00 14.74 98 ALA B C 1
ATOM 1657 O O . ALA B 1 98 ? -39.530 44.245 -16.035 1.00 15.53 98 ALA B O 1
ATOM 1659 N N . ALA B 1 99 ? -38.431 45.695 -17.378 1.00 14.92 99 ALA B N 1
ATOM 1660 C CA . ALA B 1 99 ? -38.152 46.658 -16.313 1.00 15.06 99 ALA B CA 1
ATOM 1661 C C . ALA B 1 99 ? -39.408 47.388 -15.849 1.00 15.47 99 ALA B C 1
ATOM 1662 O O . ALA B 1 99 ? -39.504 47.776 -14.686 1.00 14.90 99 ALA B O 1
ATOM 1664 N N . LYS B 1 100 ? -40.366 47.565 -16.759 1.00 16.15 100 LYS B N 1
ATOM 1665 C CA . LYS B 1 100 ? -41.603 48.296 -16.451 1.00 17.96 100 LYS B CA 1
ATOM 1666 C C . LYS B 1 100 ? -42.405 47.651 -15.322 1.00 18.29 100 LYS B C 1
ATOM 1667 O O . LYS B 1 100 ? -43.161 48.326 -14.619 1.00 18.79 100 LYS B O 1
ATOM 1673 N N . ASN B 1 101 ? -42.238 46.343 -15.145 1.00 18.87 101 ASN B N 1
ATOM 1674 C CA . ASN B 1 101 ? -42.929 45.619 -14.078 1.00 19.75 101 ASN B CA 1
ATOM 1675 C C . ASN B 1 101 ? -42.505 46.046 -12.673 1.00 19.70 101 ASN B C 1
ATOM 1676 O O . ASN B 1 101 ? -43.196 45.750 -11.695 1.00 20.05 101 ASN B O 1
ATOM 1681 N N . PHE B 1 102 ? -41.388 46.763 -12.586 1.00 19.58 102 PHE B N 1
ATOM 1682 C CA . PHE B 1 102 ? -40.840 47.203 -11.304 1.00 19.89 102 PHE B CA 1
ATOM 1683 C C . PHE B 1 102 ? -41.071 48.685 -11.015 1.00 21.12 102 PHE B C 1
ATOM 1684 O O . PHE B 1 102 ? -40.707 49.179 -9.947 1.00 21.46 102 PHE B O 1
ATOM 1692 N N . GLU B 1 103 ? -41.684 49.380 -11.969 1.00 22.19 103 GLU B N 1
ATOM 1693 C CA . GLU B 1 103 ? -42.055 50.788 -11.795 1.00 23.36 103 GLU B CA 1
ATOM 1694 C C . GLU B 1 103 ? -43.223 50.968 -10.828 1.00 23.44 103 GLU B C 1
ATOM 1695 O O . GLU B 1 103 ? -44.151 50.158 -10.794 1.00 23.86 103 GLU B O 1
#

Foldseek 3Di:
DQPDAADFVPDPVLVVLCVLQVQWDQDPRSFKIKHKAFAPWQVLVVQLVVQLVVVCVVVVADWPWDDDIGMIITIHHDVSNSGHDPVRSVSSNSSVVSSVVRD/DADFVPHPVVVVLCVLQVQWDQDPRSQKIKHKAFAPWQVLVVQLVVQLVVVCVVVVADWPWDDDIGMIITIGHDPVRSGHDPVRSVSSNSSVVSSVVRD

CATH classification: 3.30.1360.20